Protein AF-A0A813Z6X4-F1 (afdb_monomer)

Secondary structure (DSSP, 8-state):
----HHHHHHHHHHHH-HHHHHHHHHHHHHHHHHHHHHHHHHHHHHHHHHHHHHHHHHHHS-TTTHHHHHHHHHHSSS-HHHHHHHHH--EE--TT-HHHHT-B-TTT-PBP-TT-EEEE-SSTT--EEEHHHHHHHHHH-SB-TTT--BGGGS----HHHHHHHHHHHHHTT---

Structure (mmCIF, N/CA/C/O backbone):
data_AF-A0A813Z6X4-F1
#
_entry.id   AF-A0A813Z6X4-F1
#
loop_
_atom_site.group_PDB
_atom_site.id
_atom_site.type_symbol
_atom_site.label_atom_id
_atom_site.label_alt_id
_atom_site.label_comp_id
_atom_site.label_asym_id
_atom_site.label_entity_id
_atom_site.label_seq_id
_atom_site.pdbx_PDB_ins_code
_atom_site.Cartn_x
_atom_site.Cartn_y
_atom_site.Cartn_z
_atom_site.occupancy
_atom_site.B_iso_or_equiv
_atom_site.auth_seq_id
_atom_site.auth_comp_id
_atom_site.auth_asym_id
_atom_site.auth_atom_id
_atom_site.pdbx_PDB_model_num
ATOM 1 N N . MET A 1 1 ? -37.991 -15.672 27.147 1.00 43.47 1 MET A N 1
ATOM 2 C CA . MET A 1 1 ? -38.445 -14.509 27.941 1.00 43.47 1 MET A CA 1
ATOM 3 C C . MET A 1 1 ? -37.779 -14.607 29.299 1.00 43.47 1 MET A C 1
ATOM 5 O O . MET A 1 1 ? -38.331 -15.202 30.210 1.00 43.47 1 MET A O 1
ATOM 9 N N . GLY A 1 2 ? -36.525 -14.181 29.378 1.00 55.38 2 GLY A N 1
ATOM 10 C CA . GLY A 1 2 ? -35.650 -14.477 30.510 1.00 55.38 2 GLY A CA 1
ATOM 11 C C . GLY A 1 2 ? -34.649 -13.359 30.712 1.00 55.38 2 GLY A C 1
ATOM 12 O O . GLY A 1 2 ? -33.474 -13.634 30.856 1.00 55.38 2 GLY A O 1
ATOM 13 N N . ASP A 1 3 ? -35.143 -12.126 30.689 1.00 53.50 3 ASP A N 1
ATOM 14 C CA . ASP A 1 3 ? -34.423 -10.935 31.113 1.00 53.50 3 ASP A CA 1
ATOM 15 C C . ASP A 1 3 ? -35.362 -10.165 32.048 1.00 53.50 3 ASP A C 1
ATOM 17 O O . ASP A 1 3 ? -36.539 -9.993 31.747 1.00 53.50 3 ASP A O 1
ATOM 21 N N . ASN A 1 4 ? -34.963 -9.683 33.213 1.00 66.88 4 ASN A N 1
ATOM 22 C CA . ASN A 1 4 ? -33.699 -9.825 33.909 1.00 66.88 4 ASN A CA 1
ATOM 23 C C . ASN A 1 4 ? -33.977 -9.228 35.294 1.00 66.88 4 ASN A C 1
ATOM 25 O O . ASN A 1 4 ? -33.994 -8.011 35.476 1.00 66.88 4 ASN A O 1
ATOM 29 N N . LYS A 1 5 ? -34.291 -10.075 36.281 1.00 79.50 5 LYS A N 1
ATOM 30 C CA . LYS A 1 5 ? -34.593 -9.610 37.646 1.00 79.50 5 LYS A CA 1
ATOM 31 C C . LYS A 1 5 ? -33.454 -8.740 38.201 1.00 79.50 5 LYS A C 1
ATOM 33 O O . LYS A 1 5 ? -33.722 -7.815 38.960 1.00 79.50 5 LYS A O 1
ATOM 38 N N . ALA A 1 6 ? -32.208 -9.008 37.802 1.00 79.44 6 ALA A N 1
ATOM 39 C CA . ALA A 1 6 ? -31.043 -8.238 38.224 1.00 79.44 6 ALA A CA 1
ATOM 40 C C . ALA A 1 6 ? -30.988 -6.845 37.575 1.00 79.44 6 ALA A C 1
ATOM 42 O O . ALA A 1 6 ? -30.695 -5.873 38.263 1.00 79.44 6 ALA A O 1
ATOM 43 N N . GLU A 1 7 ? -31.333 -6.715 36.296 1.00 82.69 7 GLU A N 1
ATOM 44 C CA . GLU A 1 7 ? -31.418 -5.418 35.606 1.00 82.69 7 GLU A CA 1
ATOM 45 C C . GLU A 1 7 ? -32.593 -4.577 36.105 1.00 82.69 7 GLU A C 1
ATOM 47 O O . GLU A 1 7 ? -32.434 -3.381 36.345 1.00 82.69 7 GLU A O 1
ATOM 52 N N . TRP A 1 8 ? -33.748 -5.199 36.371 1.00 83.38 8 TRP A N 1
ATOM 53 C CA . TRP A 1 8 ? -34.869 -4.510 37.015 1.00 83.38 8 TRP A CA 1
ATOM 54 C C . TRP A 1 8 ? -34.485 -3.984 38.405 1.00 83.38 8 TRP A C 1
ATOM 56 O O . TRP A 1 8 ? -34.760 -2.821 38.711 1.00 83.38 8 TRP A O 1
ATOM 66 N N . LEU A 1 9 ? -33.814 -4.814 39.219 1.00 84.31 9 LEU A N 1
ATOM 67 C CA . LEU A 1 9 ? -33.322 -4.430 40.545 1.00 84.31 9 LEU A CA 1
ATOM 68 C C . LEU A 1 9 ? -32.285 -3.308 40.456 1.00 84.31 9 LEU A C 1
ATOM 70 O O . LEU A 1 9 ? -32.405 -2.337 41.192 1.00 84.31 9 LEU A O 1
ATOM 74 N N . HIS A 1 10 ? -31.315 -3.396 39.544 1.00 85.62 10 HIS A N 1
ATOM 75 C CA . HIS A 1 10 ? -30.324 -2.344 39.319 1.00 85.62 10 HIS A CA 1
ATOM 76 C C . HIS A 1 10 ? -30.999 -1.015 38.958 1.00 85.62 10 HIS A C 1
ATOM 78 O O . HIS A 1 10 ? -30.779 -0.013 39.635 1.00 85.62 10 HIS A O 1
ATOM 84 N N . ASN A 1 11 ? -31.890 -1.021 37.962 1.00 85.88 11 ASN A N 1
ATOM 85 C CA . ASN A 1 11 ? -32.592 0.176 37.501 1.00 85.88 11 ASN A CA 1
ATOM 86 C C . ASN A 1 11 ? -33.461 0.797 38.604 1.00 85.88 11 ASN A C 1
ATOM 88 O O . ASN A 1 11 ? -33.455 2.014 38.775 1.00 85.88 11 ASN A O 1
ATOM 92 N N . HIS A 1 12 ? -34.163 -0.017 39.399 1.00 88.44 12 HIS A N 1
ATOM 93 C CA . HIS A 1 12 ? -34.942 0.494 40.530 1.00 88.44 12 HIS A CA 1
ATOM 94 C C . HIS A 1 12 ? -34.046 1.021 41.652 1.00 88.44 12 HIS A C 1
ATOM 96 O O . HIS A 1 12 ? -34.290 2.116 42.155 1.00 88.44 12 HIS A O 1
ATOM 102 N N . MET A 1 13 ? -32.983 0.300 42.020 1.00 89.25 13 MET A N 1
ATOM 103 C CA . MET A 1 13 ? -32.037 0.738 43.051 1.00 89.25 13 MET A CA 1
ATOM 104 C C . MET A 1 13 ? -31.330 2.046 42.675 1.00 89.25 13 MET A C 1
ATOM 106 O O . MET A 1 13 ? -31.119 2.880 43.553 1.00 89.25 13 MET A O 1
ATOM 110 N N . MET A 1 14 ? -31.036 2.267 41.389 1.00 86.56 14 MET A N 1
ATOM 111 C CA . MET A 1 14 ? -30.482 3.527 40.875 1.00 86.56 14 MET A CA 1
ATOM 112 C C . MET A 1 14 ? -31.414 4.729 41.084 1.00 86.56 14 MET A C 1
ATOM 114 O O . MET A 1 14 ? -30.928 5.849 41.220 1.00 86.56 14 MET A O 1
ATOM 118 N N . LEU A 1 15 ? -32.735 4.511 41.110 1.00 86.81 15 LEU A N 1
ATOM 119 C CA . LEU A 1 15 ? -33.737 5.570 41.272 1.00 86.81 15 LEU A CA 1
ATOM 120 C C . LEU A 1 15 ? -34.094 5.838 42.738 1.00 86.81 15 LEU A C 1
ATOM 122 O O . LEU A 1 15 ? -34.384 6.977 43.096 1.00 86.81 15 LEU A O 1
ATOM 126 N N . ILE A 1 16 ? -34.090 4.804 43.584 1.00 87.50 16 ILE A N 1
ATOM 127 C CA . ILE A 1 16 ? -34.623 4.895 44.955 1.00 87.50 16 ILE A CA 1
ATOM 128 C C . ILE A 1 16 ? -33.543 4.941 46.043 1.00 87.50 16 ILE A C 1
ATOM 130 O O . ILE A 1 16 ? -33.851 5.294 47.180 1.00 87.50 16 ILE A O 1
ATOM 134 N N . ASN A 1 17 ? -32.286 4.602 45.729 1.00 92.75 17 ASN A N 1
ATOM 135 C CA . ASN A 1 17 ? -31.189 4.577 46.697 1.00 92.75 17 ASN A CA 1
ATOM 136 C C . ASN A 1 17 ? -29.980 5.394 46.203 1.00 92.75 17 ASN A C 1
ATOM 138 O O . ASN A 1 17 ? -29.168 4.932 45.401 1.00 92.75 17 ASN A O 1
ATOM 142 N N . LYS A 1 18 ? -29.829 6.609 46.748 1.00 91.31 18 LYS A N 1
ATOM 143 C CA . LYS A 1 18 ? -28.744 7.540 46.392 1.00 91.31 18 LYS A CA 1
ATOM 144 C C . LYS A 1 18 ? -27.345 7.002 46.714 1.00 91.31 18 LYS A C 1
ATOM 146 O O . LYS A 1 18 ? -26.411 7.269 45.967 1.00 91.31 18 LYS A O 1
ATOM 151 N N . GLU A 1 19 ? -27.184 6.226 47.787 1.00 91.75 19 GLU A N 1
ATOM 152 C CA . GLU A 1 19 ? -25.890 5.622 48.141 1.00 91.75 19 GLU A CA 1
ATOM 153 C C . GLU A 1 19 ? -25.502 4.499 47.175 1.00 91.75 19 GLU A C 1
ATOM 155 O O . GLU A 1 19 ? -24.328 4.322 46.852 1.00 91.75 19 GLU A O 1
ATOM 160 N N . TYR A 1 20 ? -26.481 3.723 46.706 1.00 90.75 20 TYR A N 1
ATOM 161 C CA . TYR A 1 20 ? -26.262 2.733 45.653 1.00 90.75 20 TYR A CA 1
ATOM 162 C C . TYR A 1 20 ? -25.870 3.413 44.340 1.00 90.75 20 TYR A C 1
ATOM 164 O O . TYR A 1 20 ? -24.875 3.035 43.725 1.00 90.75 20 TYR A O 1
ATOM 172 N N . GLN A 1 21 ? -26.608 4.456 43.959 1.00 91.25 21 GLN A N 1
ATOM 173 C CA . GLN A 1 21 ? -26.337 5.250 42.767 1.00 91.25 21 GLN A CA 1
ATOM 174 C C . GLN A 1 21 ? -24.919 5.844 42.789 1.00 91.25 21 GLN A C 1
ATOM 176 O O . GLN A 1 21 ? -24.182 5.713 41.812 1.00 91.25 21 GLN A O 1
ATOM 181 N N . GLN A 1 22 ? -24.512 6.443 43.912 1.00 92.50 22 GLN A N 1
ATOM 182 C CA . GLN A 1 22 ? -23.184 7.034 44.074 1.00 92.50 22 GLN A CA 1
ATOM 183 C C . GLN A 1 22 ? -22.073 5.982 43.974 1.00 92.50 22 GLN A C 1
ATOM 185 O O . GLN A 1 22 ? -21.153 6.148 43.175 1.00 92.50 22 GLN A O 1
ATOM 190 N N . ARG A 1 23 ? -22.189 4.868 44.714 1.00 92.44 23 ARG A N 1
ATOM 191 C CA . ARG A 1 23 ? -21.216 3.764 44.646 1.00 92.44 23 ARG A CA 1
ATOM 192 C C . ARG A 1 23 ? -21.069 3.218 43.232 1.00 92.44 23 ARG A C 1
ATOM 194 O O . ARG A 1 23 ? -19.950 3.023 42.773 1.00 92.44 23 ARG A O 1
ATOM 201 N N . TRP A 1 24 ? -22.178 3.039 42.519 1.00 90.12 24 TRP A N 1
ATOM 202 C CA . TRP A 1 24 ? -22.149 2.560 41.142 1.00 90.12 24 TRP A CA 1
ATOM 203 C C . TRP A 1 24 ? -21.407 3.523 40.204 1.00 90.12 24 TRP A C 1
ATOM 205 O O . TRP A 1 24 ? -20.582 3.091 39.396 1.00 90.12 24 TRP A O 1
ATOM 215 N N . TYR A 1 25 ? -21.645 4.834 40.320 1.00 91.44 25 TYR A N 1
ATOM 216 C CA . TYR A 1 25 ? -20.908 5.826 39.534 1.00 91.44 25 TYR A CA 1
ATOM 217 C C . TYR A 1 25 ? -19.415 5.857 39.885 1.00 91.44 25 TYR A C 1
ATOM 219 O O . TYR A 1 25 ? -18.585 5.932 38.975 1.00 91.44 25 TYR A O 1
ATOM 227 N N . ASP A 1 26 ? -19.066 5.760 41.169 1.00 94.75 26 ASP A N 1
ATOM 228 C CA . ASP A 1 26 ? -17.675 5.732 41.629 1.00 94.75 26 ASP A CA 1
ATOM 229 C C . ASP A 1 26 ? -16.936 4.477 41.139 1.00 94.75 26 ASP A C 1
ATOM 231 O O . ASP A 1 26 ? -15.816 4.586 40.633 1.00 94.75 26 ASP A O 1
ATOM 235 N N . GLU A 1 27 ? -17.579 3.307 41.172 1.00 94.44 27 GLU A N 1
ATOM 236 C CA . GLU A 1 27 ? -17.060 2.061 40.595 1.00 94.44 27 GLU A CA 1
ATOM 237 C C . GLU A 1 27 ? -16.836 2.185 39.084 1.00 94.44 27 GLU A C 1
ATOM 239 O O . GLU A 1 27 ? -15.773 1.825 38.576 1.00 94.44 27 GLU A O 1
ATOM 244 N N . LYS A 1 28 ? -17.802 2.744 38.341 1.00 94.44 28 LYS A N 1
ATOM 245 C CA . LYS A 1 28 ? -17.654 2.963 36.892 1.00 94.44 28 LYS A CA 1
ATOM 246 C C . LYS A 1 28 ? -16.542 3.957 36.573 1.00 94.44 28 LYS A C 1
ATOM 248 O O . LYS A 1 28 ? -15.829 3.767 35.586 1.00 94.44 28 LYS A O 1
ATOM 253 N N . ARG A 1 29 ? -16.375 5.001 37.387 1.00 94.19 29 ARG A N 1
ATOM 254 C CA . ARG A 1 29 ? -15.279 5.968 37.248 1.00 94.19 29 ARG A CA 1
ATOM 255 C C . ARG A 1 29 ? -13.929 5.300 37.496 1.00 94.19 29 ARG A C 1
ATOM 257 O O . ARG A 1 29 ? -13.026 5.466 36.682 1.00 94.19 29 ARG A O 1
ATOM 264 N N . LEU A 1 30 ? -13.814 4.517 38.569 1.00 95.94 30 LEU A N 1
ATOM 265 C CA . LEU A 1 30 ? -12.597 3.778 38.900 1.00 95.94 30 LEU A CA 1
ATOM 266 C C . LEU A 1 30 ? -12.242 2.765 37.805 1.00 95.94 30 LEU A C 1
ATOM 268 O O . LEU A 1 30 ? -11.092 2.719 37.381 1.00 95.94 30 LEU A O 1
ATOM 272 N N . ALA A 1 31 ? -13.224 2.025 37.287 1.00 93.25 31 ALA A N 1
ATOM 273 C CA . ALA A 1 31 ? -13.015 1.062 36.208 1.00 93.25 31 ALA A CA 1
ATOM 274 C C . ALA A 1 31 ? -12.492 1.727 34.923 1.00 93.25 31 ALA A C 1
ATOM 276 O O . ALA A 1 31 ? -11.579 1.211 34.282 1.00 93.25 31 ALA A O 1
ATOM 277 N N . ARG A 1 32 ? -13.029 2.901 34.557 1.00 93.88 32 ARG A N 1
ATOM 278 C CA . ARG A 1 32 ? -12.536 3.681 33.406 1.00 93.88 32 ARG A CA 1
ATOM 279 C C . ARG A 1 32 ? -11.098 4.153 33.611 1.00 93.88 32 ARG A C 1
ATOM 281 O O . ARG A 1 32 ? -10.294 4.068 32.688 1.00 93.88 32 ARG A O 1
ATOM 288 N N . GLU A 1 33 ? -10.774 4.626 34.810 1.00 96.00 33 GLU A N 1
ATOM 289 C CA . GLU A 1 33 ? -9.425 5.091 35.133 1.00 96.00 33 GLU A CA 1
ATOM 290 C C . GLU A 1 33 ? -8.409 3.940 35.155 1.00 96.00 33 GLU A C 1
ATOM 292 O O . GLU A 1 33 ? -7.323 4.057 34.591 1.00 96.00 33 GLU A O 1
ATOM 297 N N . GLN A 1 34 ? -8.782 2.788 35.714 1.00 95.69 34 GLN A N 1
ATOM 298 C CA . GLN A 1 34 ? -7.961 1.577 35.677 1.00 95.69 34 GLN A CA 1
ATOM 299 C C . GLN A 1 34 ? -7.717 1.098 34.243 1.00 95.69 34 GLN A C 1
ATOM 301 O O . GLN A 1 34 ? -6.583 0.770 33.904 1.00 95.69 34 GLN A O 1
ATOM 306 N N . ALA A 1 35 ? -8.740 1.122 33.382 1.00 92.69 35 ALA A N 1
ATOM 307 C CA . ALA A 1 35 ? -8.586 0.788 31.968 1.00 92.69 35 ALA A CA 1
ATOM 308 C C . ALA A 1 35 ? -7.624 1.749 31.246 1.00 92.69 35 ALA A C 1
ATOM 310 O O . ALA A 1 35 ? -6.797 1.307 30.453 1.00 92.69 35 ALA A O 1
ATOM 311 N N . ARG A 1 36 ? -7.674 3.053 31.557 1.00 95.56 36 ARG A N 1
ATOM 312 C CA . ARG A 1 36 ? -6.750 4.059 31.007 1.00 95.56 36 ARG A CA 1
ATOM 313 C C . ARG A 1 36 ? -5.301 3.789 31.414 1.00 95.56 36 ARG A C 1
ATOM 315 O O . ARG A 1 36 ? -4.415 3.806 30.563 1.00 95.56 36 ARG A O 1
ATOM 322 N N . ILE A 1 37 ? -5.068 3.512 32.697 1.00 95.25 37 ILE A N 1
ATOM 323 C CA . ILE A 1 37 ? -3.739 3.172 33.229 1.00 95.25 37 ILE A CA 1
ATOM 324 C C . ILE A 1 37 ? -3.219 1.880 32.593 1.00 95.25 37 ILE A C 1
ATOM 326 O O . ILE A 1 37 ? -2.047 1.802 32.233 1.00 95.25 37 ILE A O 1
ATOM 330 N N . GLN A 1 38 ? -4.081 0.875 32.439 1.00 92.88 38 GLN A N 1
ATOM 331 C CA . GLN A 1 38 ? -3.718 -0.396 31.820 1.00 92.88 38 GLN A CA 1
ATOM 332 C C . GLN A 1 38 ? -3.318 -0.214 30.350 1.00 92.88 38 GLN A C 1
ATOM 334 O O . GLN A 1 38 ? -2.246 -0.664 29.957 1.00 92.88 38 GLN A O 1
ATOM 339 N N . ALA A 1 39 ? -4.107 0.532 29.573 1.00 89.19 39 ALA A N 1
ATOM 340 C CA . ALA A 1 39 ? -3.783 0.844 28.183 1.00 89.19 39 ALA A CA 1
ATOM 341 C C . ALA A 1 39 ? -2.461 1.623 28.052 1.00 89.19 39 ALA A C 1
ATOM 343 O O . ALA A 1 39 ? -1.677 1.378 27.138 1.00 89.19 39 ALA A O 1
ATOM 344 N N . GLN A 1 40 ? -2.178 2.543 28.982 1.00 92.38 40 GLN A N 1
ATOM 345 C CA . GLN A 1 40 ? -0.900 3.255 29.004 1.00 92.38 40 GLN A CA 1
ATOM 346 C C . GLN A 1 40 ? 0.274 2.304 29.271 1.00 92.38 40 GLN A C 1
ATOM 348 O O . GLN A 1 40 ? 1.280 2.377 28.569 1.00 92.38 40 GLN A O 1
ATOM 353 N N . LYS A 1 41 ? 0.141 1.389 30.238 1.00 93.00 41 LYS A N 1
ATOM 354 C CA . LYS A 1 41 ? 1.168 0.375 30.523 1.00 93.00 41 LYS A CA 1
ATOM 355 C C . LYS A 1 41 ? 1.415 -0.544 29.330 1.00 93.00 41 LYS A C 1
ATOM 357 O O . LYS A 1 41 ? 2.562 -0.868 29.048 1.00 93.00 41 LYS A O 1
ATOM 362 N N . GLU A 1 42 ? 0.363 -0.939 28.618 1.00 90.56 42 GLU A N 1
ATOM 363 C CA . GLU A 1 42 ? 0.472 -1.747 27.397 1.00 90.56 42 GLU A CA 1
ATOM 364 C C . GLU A 1 42 ? 1.217 -0.992 26.291 1.00 90.56 42 GLU A C 1
ATOM 366 O O . GLU A 1 42 ? 2.122 -1.543 25.668 1.00 90.56 42 GLU A O 1
ATOM 371 N N . LEU A 1 43 ? 0.914 0.294 26.092 1.00 83.62 43 LEU A N 1
ATOM 372 C CA . LEU A 1 43 ? 1.630 1.133 25.130 1.00 83.62 43 LEU A CA 1
ATOM 373 C C . LEU A 1 43 ? 3.110 1.310 25.508 1.00 83.62 43 LEU A C 1
ATOM 375 O O . LEU A 1 43 ? 3.983 1.261 24.640 1.00 83.62 43 LEU A O 1
ATOM 379 N N . GLU A 1 44 ? 3.401 1.511 26.794 1.00 88.50 44 GLU A N 1
ATOM 380 C CA . GLU A 1 44 ? 4.768 1.613 27.313 1.00 88.50 44 GLU A CA 1
ATOM 381 C C . GLU A 1 44 ? 5.537 0.296 27.146 1.00 88.50 44 GLU A C 1
ATOM 383 O O . GLU A 1 44 ? 6.701 0.333 26.745 1.00 88.50 44 GLU A O 1
ATOM 388 N N . ALA A 1 45 ? 4.888 -0.853 27.360 1.00 79.94 45 ALA A N 1
ATOM 389 C CA . ALA A 1 45 ? 5.465 -2.172 27.115 1.00 79.94 45 ALA A CA 1
ATOM 390 C C . ALA A 1 45 ? 5.783 -2.384 25.626 1.00 79.94 45 ALA A C 1
ATOM 392 O O . ALA A 1 45 ? 6.917 -2.718 25.294 1.00 79.94 45 ALA A O 1
ATOM 393 N N . ILE A 1 46 ? 4.842 -2.080 24.721 1.00 70.75 46 ILE A N 1
ATOM 394 C CA . ILE A 1 46 ? 5.062 -2.153 23.265 1.00 70.75 46 ILE A CA 1
ATOM 395 C C . ILE A 1 46 ? 6.224 -1.245 22.843 1.00 70.75 46 ILE A C 1
ATOM 397 O O . ILE A 1 46 ? 7.080 -1.639 22.050 1.00 70.75 46 ILE A O 1
ATOM 401 N N . ARG A 1 47 ? 6.279 -0.018 23.374 1.00 76.81 47 ARG A N 1
ATOM 402 C CA . ARG A 1 47 ? 7.369 0.925 23.093 1.00 76.81 47 ARG A CA 1
ATOM 403 C C . ARG A 1 47 ? 8.710 0.393 23.595 1.00 76.81 47 ARG A C 1
ATOM 405 O O . ARG A 1 47 ? 9.708 0.537 22.895 1.00 76.81 47 ARG A O 1
ATOM 412 N N . PHE A 1 48 ? 8.744 -0.196 24.787 1.00 67.88 48 PHE A N 1
ATOM 413 C CA . PHE A 1 48 ? 9.950 -0.788 25.354 1.00 67.88 48 PHE A CA 1
ATOM 414 C C . PHE A 1 48 ? 10.429 -1.991 24.533 1.00 67.88 48 PHE A C 1
ATOM 416 O O . PH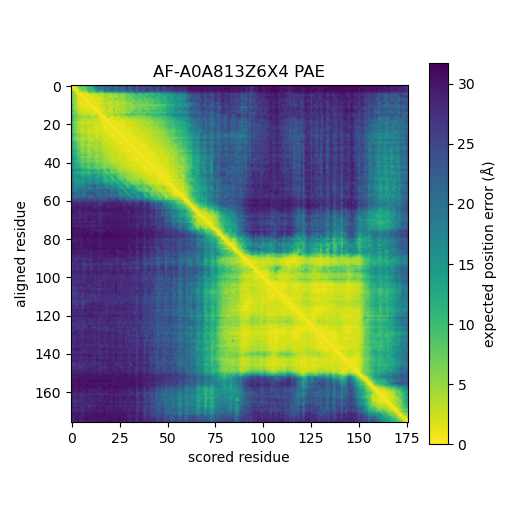E A 1 48 ? 11.595 -2.030 24.154 1.00 67.88 48 PHE A O 1
ATOM 423 N N . GLU A 1 49 ? 9.536 -2.911 24.168 1.00 65.12 49 GLU A N 1
ATOM 424 C CA . GLU A 1 49 ? 9.852 -4.046 23.292 1.00 65.12 49 GLU A CA 1
ATOM 425 C C . GLU A 1 49 ? 10.365 -3.587 21.921 1.00 65.12 49 GLU A C 1
ATOM 427 O O . GLU A 1 49 ? 11.335 -4.141 21.408 1.00 65.12 49 GLU A O 1
ATOM 432 N N . ALA A 1 50 ? 9.778 -2.534 21.343 1.00 58.97 50 ALA A N 1
ATOM 433 C CA . ALA A 1 50 ? 10.254 -1.951 20.091 1.00 58.97 50 ALA A CA 1
ATOM 434 C C . ALA A 1 50 ? 11.680 -1.381 20.211 1.00 58.97 50 ALA A C 1
ATOM 436 O O . ALA A 1 50 ? 12.486 -1.581 19.304 1.00 58.97 50 ALA A O 1
ATOM 437 N N . LEU A 1 51 ? 12.002 -0.717 21.328 1.00 64.44 51 LEU A N 1
ATOM 438 C CA . LEU A 1 51 ? 13.341 -0.181 21.603 1.00 64.44 51 LEU A CA 1
ATOM 439 C C . LEU A 1 51 ? 14.371 -1.291 21.839 1.00 64.44 51 LEU A C 1
ATOM 441 O O . LEU A 1 51 ? 15.475 -1.219 21.307 1.00 64.44 51 LEU A O 1
ATOM 445 N N . VAL A 1 52 ? 14.014 -2.332 22.596 1.00 61.12 52 VAL A N 1
ATOM 446 C CA . VAL A 1 52 ? 14.882 -3.501 22.815 1.00 61.12 52 VAL A CA 1
ATOM 447 C C . VAL A 1 52 ? 15.166 -4.198 21.489 1.00 61.12 52 VAL A C 1
ATOM 449 O O . VAL A 1 52 ? 16.319 -4.467 21.174 1.00 61.12 52 VAL A O 1
ATOM 452 N N . ARG A 1 53 ? 14.141 -4.394 20.656 1.00 54.81 53 ARG A N 1
ATOM 453 C CA . ARG A 1 53 ? 14.293 -4.988 19.325 1.00 54.81 53 ARG A CA 1
ATOM 454 C C . ARG A 1 53 ? 15.156 -4.132 18.396 1.00 54.81 53 ARG A C 1
ATOM 456 O O . ARG A 1 53 ? 15.881 -4.678 17.569 1.00 54.81 53 ARG A O 1
ATOM 463 N N . GLU A 1 54 ? 15.083 -2.806 18.516 1.00 49.09 54 GLU A N 1
ATOM 464 C CA . GLU A 1 54 ? 15.963 -1.883 17.794 1.00 49.09 54 GLU A CA 1
ATOM 465 C C . GLU A 1 54 ? 17.426 -2.032 18.247 1.00 49.09 54 GLU A C 1
ATOM 467 O O . GLU A 1 54 ? 18.318 -2.105 17.404 1.00 49.09 54 GLU A O 1
ATOM 472 N N . GLU A 1 55 ? 17.679 -2.126 19.553 1.00 53.34 55 GLU A N 1
ATOM 473 C CA . GLU A 1 55 ? 19.023 -2.279 20.123 1.00 53.34 55 GLU A CA 1
ATOM 474 C C . GLU A 1 55 ? 19.633 -3.665 19.843 1.00 53.34 55 GLU A C 1
ATOM 476 O O . GLU A 1 55 ? 20.782 -3.771 19.420 1.00 53.34 55 GLU A O 1
ATOM 481 N N . GLU A 1 56 ? 18.854 -4.740 19.962 1.00 54.19 56 GLU A N 1
ATOM 482 C CA . GLU A 1 56 ? 19.269 -6.093 19.570 1.00 54.19 56 GLU A CA 1
ATOM 483 C C . GLU A 1 56 ? 19.575 -6.180 18.067 1.00 54.19 56 GLU A C 1
ATOM 485 O O . GLU A 1 56 ? 20.544 -6.819 17.647 1.00 54.19 56 GLU A O 1
ATOM 490 N N . TRP A 1 57 ? 18.790 -5.495 17.230 1.00 42.25 57 TRP A N 1
ATOM 491 C CA . TRP A 1 57 ? 19.072 -5.382 15.800 1.00 42.25 57 TRP A CA 1
ATOM 492 C C . TRP A 1 57 ? 20.377 -4.617 15.539 1.00 42.25 57 TRP A C 1
ATOM 494 O O . TRP A 1 57 ? 21.191 -5.047 14.723 1.00 42.25 57 TRP A O 1
ATOM 504 N N . ARG A 1 58 ? 20.639 -3.531 16.280 1.00 45.09 58 ARG A N 1
ATOM 505 C CA . ARG A 1 58 ? 21.914 -2.793 16.205 1.00 45.09 58 ARG A CA 1
ATOM 506 C C . ARG A 1 58 ? 23.116 -3.669 16.562 1.00 45.09 58 ARG A C 1
ATOM 508 O O . ARG A 1 58 ? 24.171 -3.501 15.959 1.00 45.09 58 ARG A O 1
ATOM 515 N N . GLN A 1 59 ? 22.958 -4.603 17.498 1.00 51.84 59 GLN A N 1
ATOM 516 C CA . GLN A 1 59 ? 24.033 -5.501 17.937 1.00 51.84 59 GLN A CA 1
ATOM 517 C C . GLN A 1 59 ? 24.215 -6.731 17.031 1.00 51.84 59 GLN A C 1
ATOM 519 O O . GLN A 1 59 ? 25.331 -7.226 16.892 1.00 51.84 59 GLN A O 1
ATOM 524 N N . THR A 1 60 ? 23.151 -7.213 16.380 1.00 46.69 60 THR A N 1
ATOM 525 C CA . THR A 1 60 ? 23.201 -8.370 15.461 1.00 46.69 60 THR A CA 1
ATOM 526 C C . THR A 1 60 ? 23.619 -8.006 14.032 1.00 46.69 60 THR A C 1
ATOM 528 O O . THR A 1 60 ? 24.092 -8.869 13.290 1.00 46.69 60 THR A O 1
ATOM 531 N N . VAL A 1 61 ? 23.503 -6.736 13.630 1.00 43.47 61 VAL A N 1
ATOM 532 C CA . VAL A 1 61 ? 23.985 -6.248 12.331 1.00 43.47 61 VAL A CA 1
ATOM 533 C C . VAL A 1 61 ? 25.439 -5.773 12.453 1.00 43.47 61 VAL A C 1
ATOM 535 O O . VAL A 1 61 ? 25.713 -4.635 12.828 1.00 43.47 61 VAL A O 1
ATOM 538 N N . HIS A 1 62 ? 26.400 -6.620 12.069 1.00 47.72 62 HIS A N 1
ATOM 539 C CA . HIS A 1 62 ? 27.801 -6.217 11.879 1.00 47.72 62 HIS A CA 1
ATOM 540 C C . HIS A 1 62 ? 27.930 -5.253 10.677 1.00 47.72 62 HIS A C 1
ATOM 542 O O . HIS A 1 62 ? 28.126 -5.650 9.530 1.00 47.72 62 HIS A O 1
ATOM 548 N N . TYR A 1 63 ? 27.809 -3.954 10.952 1.00 49.03 63 TYR A N 1
ATOM 549 C CA . TYR A 1 63 ? 27.565 -2.865 9.993 1.00 49.03 63 TYR A CA 1
ATOM 550 C C . TYR A 1 63 ? 28.74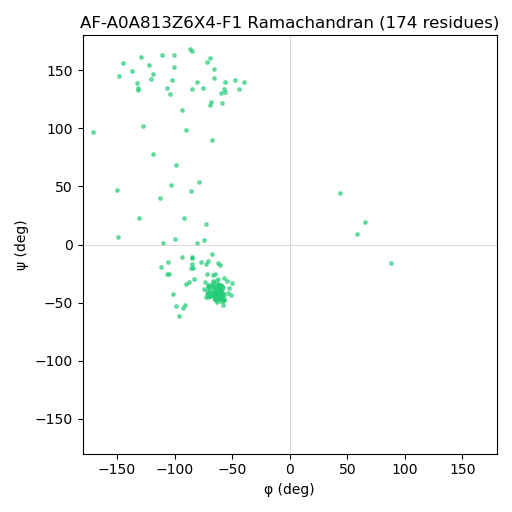8 -2.456 9.079 1.00 49.03 63 TYR A C 1
ATOM 552 O O . TYR A 1 63 ? 28.737 -1.372 8.505 1.00 49.03 63 TYR A O 1
ATOM 560 N N . GLY A 1 64 ? 29.788 -3.276 8.927 1.00 43.28 64 GLY A N 1
ATOM 561 C CA . GLY A 1 64 ? 31.005 -2.871 8.204 1.00 43.28 64 GLY A CA 1
ATOM 562 C C . GLY A 1 64 ? 31.049 -3.299 6.739 1.00 43.28 64 GLY A C 1
ATOM 563 O O . GLY A 1 64 ? 31.099 -2.469 5.843 1.00 43.28 64 GLY A O 1
ATOM 564 N N . ASN A 1 65 ? 31.017 -4.608 6.486 1.00 48.34 65 ASN A N 1
ATOM 565 C CA . ASN A 1 65 ? 31.468 -5.161 5.200 1.00 48.34 65 ASN A CA 1
ATOM 566 C C . ASN A 1 65 ? 30.337 -5.759 4.343 1.00 48.34 65 ASN A C 1
ATOM 568 O O . ASN A 1 65 ? 30.486 -5.901 3.128 1.00 48.34 65 ASN A O 1
ATOM 572 N N . ASP A 1 66 ? 29.196 -6.093 4.952 1.00 47.25 66 ASP A N 1
ATOM 573 C CA . ASP A 1 66 ? 28.097 -6.771 4.257 1.00 47.25 66 ASP A CA 1
ATOM 574 C C . ASP A 1 66 ? 27.131 -5.802 3.586 1.00 47.25 66 ASP A C 1
ATOM 576 O O . ASP A 1 66 ? 26.614 -6.113 2.518 1.00 47.25 66 ASP A O 1
ATOM 580 N N . LEU A 1 67 ? 26.917 -4.605 4.140 1.00 47.41 67 LEU A N 1
ATOM 581 C CA . LEU A 1 67 ? 26.075 -3.597 3.492 1.00 47.41 67 LEU A CA 1
ATOM 582 C C . LEU A 1 67 ? 26.706 -3.073 2.206 1.00 47.41 67 LEU A C 1
ATOM 584 O O . LEU A 1 67 ? 25.978 -2.855 1.248 1.00 47.41 67 LEU A O 1
ATOM 588 N N . GLU A 1 68 ? 28.026 -2.919 2.158 1.00 46.38 68 GLU A N 1
ATOM 589 C CA . GLU A 1 68 ? 28.730 -2.430 0.971 1.00 46.38 68 GLU A CA 1
ATOM 590 C C . GLU A 1 68 ? 28.755 -3.495 -0.136 1.00 46.38 68 GLU A C 1
ATOM 592 O O . GLU A 1 68 ? 28.335 -3.223 -1.258 1.00 46.38 68 GLU A O 1
ATOM 597 N N . ARG A 1 69 ? 29.058 -4.757 0.206 1.00 49.81 69 ARG A N 1
ATOM 598 C CA . ARG A 1 69 ? 28.958 -5.899 -0.725 1.00 49.81 69 ARG A CA 1
ATOM 599 C C . ARG A 1 69 ? 27.523 -6.209 -1.160 1.00 49.81 69 ARG A C 1
ATOM 601 O O . ARG A 1 69 ? 27.277 -6.610 -2.297 1.00 49.81 69 ARG A O 1
ATOM 608 N N . MET A 1 70 ? 26.545 -6.063 -0.270 1.00 46.03 70 MET A N 1
ATOM 609 C CA . MET A 1 70 ? 25.132 -6.282 -0.587 1.00 46.03 70 MET A CA 1
ATOM 610 C C . MET A 1 70 ? 24.573 -5.128 -1.416 1.00 46.03 70 MET A C 1
ATOM 612 O O . MET A 1 70 ? 23.830 -5.372 -2.366 1.00 46.03 70 MET A O 1
ATOM 616 N N . TRP A 1 71 ? 24.982 -3.892 -1.123 1.00 44.72 71 TRP A N 1
ATOM 617 C CA . TRP A 1 71 ? 24.732 -2.732 -1.966 1.00 44.72 71 TRP A CA 1
ATOM 618 C C . TRP A 1 71 ? 25.323 -2.961 -3.351 1.00 44.72 71 TRP A C 1
ATOM 620 O O . TRP A 1 71 ? 24.578 -2.870 -4.320 1.00 44.72 71 TRP A O 1
ATOM 630 N N . GLU A 1 72 ? 26.580 -3.392 -3.477 1.00 45.59 72 GLU A N 1
ATOM 631 C CA . GLU A 1 72 ? 27.196 -3.791 -4.750 1.00 45.59 72 GLU A CA 1
ATOM 632 C C . GLU A 1 72 ? 26.374 -4.851 -5.492 1.00 45.59 72 GLU A C 1
ATOM 634 O O . GLU A 1 72 ? 26.146 -4.713 -6.687 1.00 45.59 72 GLU A O 1
ATOM 639 N N . ARG A 1 73 ? 25.813 -5.864 -4.823 1.00 45.81 73 ARG A N 1
ATOM 640 C CA . ARG A 1 73 ? 24.940 -6.872 -5.470 1.00 45.81 73 ARG A CA 1
ATOM 641 C C . ARG A 1 73 ? 23.575 -6.326 -5.904 1.00 45.81 73 ARG A C 1
ATOM 643 O O . ARG A 1 73 ? 23.054 -6.737 -6.938 1.00 45.81 73 ARG A O 1
ATOM 650 N N . VAL A 1 74 ? 22.999 -5.395 -5.144 1.00 43.88 74 VAL A N 1
ATOM 651 C CA . VAL A 1 74 ? 21.754 -4.681 -5.494 1.00 43.88 74 VAL A CA 1
ATOM 652 C C . VAL A 1 74 ? 21.989 -3.686 -6.639 1.00 43.88 74 VAL A C 1
ATOM 654 O O . VAL A 1 74 ? 21.066 -3.360 -7.387 1.00 43.88 74 VAL A O 1
ATOM 657 N N . THR A 1 75 ? 23.225 -3.215 -6.798 1.00 41.53 75 THR A N 1
ATOM 658 C CA . THR A 1 75 ? 23.582 -2.110 -7.687 1.00 41.53 75 THR A CA 1
ATOM 659 C C . THR A 1 75 ? 24.325 -2.500 -8.967 1.00 41.53 75 THR A C 1
ATOM 661 O O . THR A 1 75 ? 24.229 -1.762 -9.946 1.00 41.53 75 THR A O 1
ATOM 664 N N . SER A 1 76 ? 25.042 -3.625 -8.984 1.00 41.75 76 SER A N 1
ATOM 665 C CA . SER A 1 76 ? 25.893 -4.071 -10.105 1.00 41.75 76 SER A CA 1
ATOM 666 C C . SER A 1 76 ? 25.155 -4.846 -11.192 1.00 41.75 76 SER A C 1
ATOM 668 O O . SER A 1 76 ? 25.650 -4.966 -12.309 1.00 41.75 76 SER A O 1
ATOM 670 N N . ALA A 1 77 ? 23.954 -5.339 -10.910 1.00 39.19 77 ALA A N 1
ATOM 671 C CA . ALA A 1 77 ? 23.064 -5.792 -11.962 1.00 39.19 77 ALA A CA 1
ATOM 672 C C . ALA A 1 77 ? 22.270 -4.583 -12.509 1.00 39.19 77 ALA A C 1
ATOM 674 O O . ALA A 1 77 ? 22.134 -3.543 -11.867 1.00 39.19 77 ALA A O 1
ATOM 675 N N . SER A 1 78 ? 21.622 -4.755 -13.654 1.00 48.12 78 SER A N 1
ATOM 676 C CA . SER A 1 78 ? 20.575 -3.864 -14.177 1.00 48.12 78 SER A CA 1
ATOM 677 C C . SER A 1 78 ? 19.155 -4.038 -13.531 1.00 48.12 78 SER A C 1
ATOM 679 O O . SER A 1 78 ? 18.199 -4.300 -14.257 1.00 48.12 78 SER A O 1
ATOM 681 N N . PRO A 1 79 ? 18.933 -3.986 -12.184 1.00 46.97 79 PRO A N 1
ATOM 682 C CA . PRO A 1 79 ? 17.582 -3.985 -11.600 1.00 46.97 79 PRO A CA 1
ATOM 683 C C . PRO A 1 79 ? 17.327 -2.892 -10.541 1.00 46.97 79 PRO A C 1
ATOM 685 O O . PRO A 1 79 ? 16.411 -3.024 -9.724 1.00 46.97 79 PRO A O 1
ATOM 688 N N . ARG A 1 80 ? 18.090 -1.793 -10.549 1.00 47.62 80 ARG A N 1
ATOM 689 C CA . ARG A 1 80 ? 18.033 -0.749 -9.503 1.00 47.62 80 ARG A CA 1
ATOM 690 C C . ARG A 1 80 ? 16.662 -0.086 -9.323 1.00 47.62 80 ARG A C 1
ATOM 692 O O . ARG A 1 80 ? 16.276 0.189 -8.191 1.00 47.62 80 ARG A O 1
ATOM 699 N N . TYR A 1 81 ? 15.889 0.118 -10.391 1.00 51.09 81 TYR A N 1
ATOM 700 C CA . TYR A 1 81 ? 14.559 0.734 -10.273 1.00 51.09 81 TYR A CA 1
ATOM 701 C C . TYR A 1 81 ? 13.405 -0.256 -10.414 1.00 51.09 81 TYR A C 1
ATOM 703 O O . TYR A 1 81 ? 12.361 -0.071 -9.790 1.00 51.09 81 TYR A O 1
ATOM 711 N N . ILE A 1 82 ? 13.622 -1.374 -11.114 1.00 47.56 82 ILE A N 1
ATOM 712 C CA . ILE A 1 82 ? 12.705 -2.517 -11.090 1.00 47.56 82 ILE A CA 1
ATOM 713 C C . ILE A 1 82 ? 12.405 -2.907 -9.639 1.00 47.56 82 ILE A C 1
ATOM 715 O O . ILE A 1 82 ? 11.248 -3.116 -9.296 1.00 47.56 82 ILE A O 1
ATOM 719 N N . ALA A 1 83 ? 13.421 -2.946 -8.770 1.00 46.09 83 ALA A N 1
ATOM 720 C CA . ALA A 1 83 ? 13.240 -3.231 -7.350 1.00 46.09 83 ALA A CA 1
ATOM 721 C C . ALA A 1 83 ? 12.329 -2.205 -6.645 1.00 46.09 83 ALA A C 1
ATOM 723 O O . ALA A 1 83 ? 11.431 -2.610 -5.915 1.00 46.09 83 ALA A O 1
ATOM 724 N N . ARG A 1 84 ? 12.501 -0.899 -6.901 1.00 47.78 84 ARG A N 1
ATOM 725 C CA . ARG A 1 84 ? 11.715 0.190 -6.285 1.00 47.78 84 ARG A CA 1
ATOM 726 C C . ARG A 1 84 ? 10.270 0.248 -6.802 1.00 47.78 84 ARG A C 1
ATOM 728 O O . ARG A 1 84 ? 9.352 0.365 -5.994 1.00 47.78 84 ARG A O 1
ATOM 735 N N . PHE A 1 85 ? 10.057 0.085 -8.112 1.00 53.75 85 PHE A N 1
ATOM 736 C CA . PHE A 1 85 ? 8.719 -0.045 -8.707 1.00 53.75 85 PHE A CA 1
ATOM 737 C C . PHE A 1 85 ? 8.000 -1.297 -8.202 1.00 53.75 85 PHE A C 1
ATOM 739 O O . PHE A 1 85 ? 6.844 -1.205 -7.799 1.00 53.75 85 PHE A O 1
ATOM 746 N N . ARG A 1 86 ? 8.708 -2.439 -8.144 1.00 49.09 86 ARG A N 1
ATOM 747 C CA . ARG A 1 86 ? 8.167 -3.728 -7.676 1.00 49.09 86 ARG A CA 1
ATOM 748 C C . ARG A 1 86 ? 7.715 -3.732 -6.216 1.00 49.09 86 ARG A C 1
ATOM 750 O O . ARG A 1 86 ? 7.090 -4.697 -5.777 1.00 49.09 86 ARG A O 1
ATOM 757 N N . LEU A 1 87 ? 8.134 -2.735 -5.444 1.00 48.53 87 LEU A N 1
ATOM 758 C CA . LEU A 1 87 ? 7.894 -2.685 -4.013 1.00 48.53 87 LEU A CA 1
ATOM 759 C C . LEU A 1 87 ? 6.611 -1.927 -3.688 1.00 48.53 87 LEU A C 1
ATOM 761 O O . LEU A 1 87 ? 5.763 -2.527 -3.048 1.00 48.53 87 LEU A O 1
ATOM 765 N N . ASN A 1 88 ? 6.433 -0.681 -4.147 1.00 53.38 88 ASN A N 1
ATOM 766 C CA . ASN A 1 88 ? 5.370 0.185 -3.604 1.00 53.38 88 ASN A CA 1
ATOM 767 C C . ASN A 1 88 ? 4.758 1.208 -4.572 1.00 53.38 88 ASN A C 1
ATOM 769 O O . ASN A 1 88 ? 3.970 2.038 -4.132 1.00 53.38 88 ASN A O 1
ATOM 773 N N . ASN A 1 89 ? 5.102 1.198 -5.862 1.00 66.50 89 ASN A N 1
ATOM 774 C CA . ASN A 1 89 ? 4.538 2.174 -6.801 1.00 66.50 89 ASN A CA 1
ATOM 775 C C . ASN A 1 89 ? 3.445 1.539 -7.666 1.00 66.50 89 ASN A C 1
ATOM 777 O O . ASN A 1 89 ? 3.517 1.578 -8.890 1.00 66.50 89 ASN A O 1
ATOM 781 N N . HIS A 1 90 ? 2.487 0.878 -7.014 1.00 77.94 90 HIS A N 1
ATOM 782 C CA . HIS A 1 90 ? 1.279 0.381 -7.654 1.00 77.94 90 HIS A CA 1
ATOM 783 C C . HIS A 1 90 ? 0.059 0.748 -6.817 1.00 77.94 90 HIS A C 1
ATOM 785 O O . HIS A 1 90 ? 0.075 0.672 -5.590 1.00 77.94 90 HIS A O 1
ATOM 791 N N . HIS A 1 91 ? -0.997 1.147 -7.501 1.00 84.81 91 HIS A N 1
ATOM 792 C CA . HIS A 1 91 ? -2.268 1.545 -6.929 1.00 84.81 91 HIS A CA 1
ATOM 793 C C . HIS A 1 91 ? -3.344 0.599 -7.443 1.00 84.81 91 HIS A C 1
ATOM 795 O O . HIS A 1 91 ? -3.270 0.128 -8.579 1.00 84.81 91 HIS A O 1
ATOM 801 N N . GLN A 1 92 ? -4.345 0.320 -6.614 1.00 89.88 92 GLN A N 1
ATOM 802 C CA . GLN A 1 92 ? -5.534 -0.384 -7.068 1.00 89.88 92 GLN A CA 1
ATOM 803 C C . GLN A 1 92 ? -6.515 0.623 -7.662 1.00 89.88 92 GLN A C 1
ATOM 805 O O . GLN A 1 92 ? -6.756 1.673 -7.068 1.00 89.88 92 GLN A O 1
ATOM 810 N N . VAL A 1 93 ? -7.076 0.302 -8.824 1.00 89.31 93 VAL A N 1
ATOM 811 C CA . VAL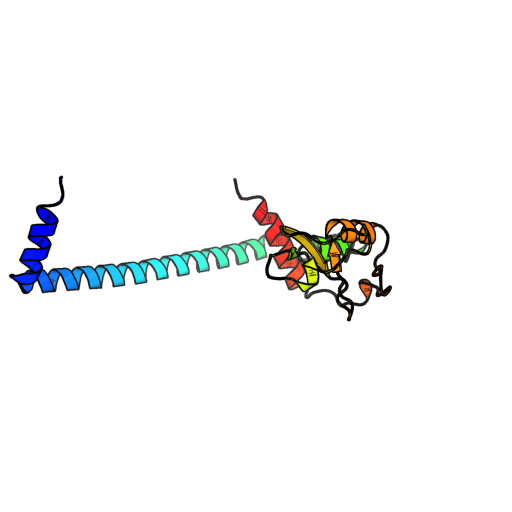 A 1 93 ? -8.140 1.092 -9.439 1.00 89.31 93 VAL A CA 1
ATOM 812 C C . VAL A 1 93 ? -9.396 0.962 -8.583 1.00 89.31 93 VAL A C 1
ATOM 814 O O . VAL A 1 93 ? -9.902 -0.139 -8.356 1.00 89.31 93 VAL A O 1
ATOM 817 N N . THR A 1 94 ? -9.915 2.092 -8.124 1.00 90.62 94 THR A N 1
ATOM 818 C CA . THR A 1 94 ? -11.164 2.185 -7.360 1.00 90.62 94 THR A CA 1
ATOM 819 C C . THR A 1 94 ? -12.246 2.876 -8.185 1.00 90.62 94 THR A C 1
ATOM 821 O O . THR A 1 94 ? -11.955 3.571 -9.159 1.00 90.62 94 THR A O 1
ATOM 824 N N . SER A 1 95 ? -13.511 2.733 -7.782 1.00 88.75 95 SER A N 1
ATOM 825 C CA . SER A 1 95 ? -14.647 3.405 -8.436 1.00 88.75 95 SER A CA 1
ATOM 826 C C . SER A 1 95 ? -14.558 4.938 -8.418 1.00 88.75 95 SER A C 1
ATOM 828 O O . SER A 1 95 ? -15.240 5.593 -9.197 1.00 88.75 95 SER A O 1
ATOM 830 N N . PHE A 1 96 ? -13.716 5.512 -7.553 1.00 86.31 96 PHE A N 1
ATOM 831 C CA . PHE A 1 96 ? -13.530 6.957 -7.411 1.00 86.31 96 PHE A CA 1
ATOM 832 C C . PHE A 1 96 ? -12.518 7.551 -8.407 1.00 86.31 96 PHE A C 1
ATOM 834 O O . PHE A 1 96 ? -12.439 8.768 -8.538 1.00 86.31 96 PHE A O 1
ATOM 841 N N . GLN A 1 97 ? -11.740 6.725 -9.117 1.00 85.06 97 GLN A N 1
ATOM 842 C CA . GLN A 1 97 ? -10.685 7.170 -10.038 1.00 85.06 97 GLN A CA 1
ATOM 843 C C . GLN A 1 97 ? -11.175 7.154 -11.493 1.00 85.06 97 GLN A C 1
ATOM 845 O O . GLN A 1 97 ? -10.721 6.353 -12.313 1.00 85.06 97 GLN A O 1
ATOM 850 N N . THR A 1 98 ? -12.115 8.046 -11.821 1.00 84.25 98 THR A N 1
ATOM 851 C CA . THR A 1 98 ? -12.750 8.104 -13.153 1.00 84.25 98 THR A CA 1
ATOM 852 C C . THR A 1 98 ? -11.755 8.364 -14.279 1.00 84.25 98 THR A C 1
ATOM 854 O O . THR A 1 98 ? -11.890 7.772 -15.344 1.00 84.25 98 THR A O 1
ATOM 857 N N . ASP A 1 99 ? -10.721 9.171 -14.036 1.00 85.44 99 ASP A N 1
ATOM 858 C CA . ASP A 1 99 ? -9.689 9.478 -15.035 1.00 85.44 99 ASP A CA 1
ATOM 859 C C . ASP A 1 99 ? -8.839 8.251 -15.392 1.00 85.44 99 ASP A C 1
ATOM 861 O O . ASP A 1 99 ? -8.455 8.062 -16.545 1.00 85.44 99 ASP A O 1
ATOM 865 N N . VAL A 1 100 ? -8.582 7.374 -14.415 1.00 82.25 100 VAL A N 1
ATOM 866 C CA . VAL A 1 100 ? -7.862 6.113 -14.643 1.00 82.25 100 VAL A CA 1
ATOM 867 C C . VAL A 1 100 ? -8.749 5.144 -15.423 1.00 82.25 100 VAL A C 1
ATOM 869 O O . VAL A 1 100 ? -8.297 4.569 -16.407 1.00 82.25 100 VAL A O 1
ATOM 872 N N . LEU A 1 101 ? -10.025 5.019 -15.041 1.00 82.25 101 LEU A N 1
ATOM 873 C CA . LEU A 1 101 ? -11.015 4.171 -15.724 1.00 82.25 101 LEU A CA 1
ATOM 874 C C . LEU A 1 101 ? -11.310 4.628 -17.164 1.00 82.25 101 LEU A C 1
ATOM 876 O O . LEU A 1 101 ? -11.609 3.806 -18.029 1.00 82.25 101 LEU A O 1
ATOM 880 N N . ALA A 1 102 ? -11.222 5.932 -17.431 1.00 86.38 102 ALA A N 1
ATOM 881 C CA . ALA A 1 102 ? -11.355 6.500 -18.771 1.00 86.38 102 ALA A CA 1
ATOM 882 C C . ALA A 1 102 ? -10.087 6.320 -19.627 1.00 86.38 102 ALA A C 1
ATOM 884 O O . ALA A 1 102 ? -10.140 6.489 -20.847 1.00 86.38 102 ALA A O 1
ATOM 885 N N . SER A 1 103 ? -8.956 5.974 -19.006 1.00 91.50 103 SER A N 1
ATOM 886 C CA . SER A 1 103 ? -7.673 5.793 -19.677 1.00 91.50 103 SER A CA 1
ATOM 887 C C . SER A 1 103 ? -7.495 4.374 -20.231 1.00 91.50 103 SER A C 1
ATOM 889 O O . SER A 1 103 ? -8.257 3.446 -19.956 1.00 91.50 103 SER A O 1
ATOM 891 N N . THR A 1 104 ? -6.473 4.199 -21.064 1.00 95.31 104 THR A N 1
ATOM 892 C CA . THR A 1 104 ? -6.104 2.926 -21.694 1.00 95.31 104 THR A CA 1
ATOM 893 C C . THR A 1 104 ? -4.608 2.715 -21.520 1.00 95.31 104 THR A C 1
ATOM 895 O O . THR A 1 104 ? -3.816 3.636 -21.728 1.00 95.31 104 THR A O 1
ATOM 898 N N . CYS A 1 105 ? -4.196 1.510 -21.135 1.00 96.25 105 CYS A N 1
ATOM 899 C CA . CYS A 1 105 ? -2.782 1.197 -21.022 1.00 96.25 105 CYS A CA 1
ATOM 900 C C . CYS A 1 105 ? -2.157 1.148 -22.419 1.00 96.25 105 CYS A C 1
ATOM 902 O O . CYS A 1 105 ? -2.511 0.308 -23.239 1.00 96.25 105 CYS A O 1
ATOM 904 N N . SER A 1 106 ? -1.165 1.996 -22.691 1.00 94.69 106 SER A N 1
ATOM 905 C CA . SER A 1 106 ? -0.541 2.062 -24.019 1.00 94.69 106 SER A CA 1
ATOM 906 C C . SER A 1 106 ? 0.406 0.892 -24.336 1.00 94.69 106 SER A C 1
ATOM 908 O O . SER A 1 106 ? 1.087 0.928 -25.358 1.00 94.69 106 SER A O 1
ATOM 910 N N . VAL A 1 107 ? 0.515 -0.102 -23.445 1.00 94.56 107 VAL A N 1
ATOM 911 C CA . VAL A 1 107 ? 1.353 -1.299 -23.632 1.00 94.56 107 VAL A CA 1
ATOM 912 C C . VAL A 1 107 ? 0.511 -2.476 -24.119 1.00 94.56 107 VAL A C 1
ATOM 914 O O . VAL A 1 107 ? 0.844 -3.052 -25.148 1.00 94.56 107 VAL A O 1
ATOM 917 N N . CYS A 1 108 ? -0.579 -2.815 -23.423 1.00 96.50 108 CYS A N 1
ATOM 918 C CA . CYS A 1 108 ? -1.501 -3.877 -23.848 1.00 96.50 108 CYS A CA 1
ATOM 919 C C . CYS A 1 108 ? -2.691 -3.370 -24.676 1.00 96.50 108 CYS A C 1
ATOM 921 O O . CYS A 1 108 ? -3.386 -4.179 -25.278 1.00 96.50 108 CYS A O 1
ATOM 923 N N . LEU A 1 109 ? -2.907 -2.050 -24.738 1.00 95.81 109 LEU A N 1
ATOM 924 C CA . LEU A 1 109 ? -4.033 -1.393 -25.415 1.00 95.81 109 LEU A CA 1
ATOM 925 C C . LEU A 1 109 ? -5.411 -1.696 -24.799 1.00 95.81 109 LEU A C 1
ATOM 927 O O . LEU A 1 109 ? -6.439 -1.469 -25.435 1.00 95.81 109 LEU A O 1
ATOM 931 N N . GLU A 1 110 ? -5.443 -2.152 -23.546 1.00 96.94 110 GLU A N 1
ATOM 932 C CA . GLU A 1 110 ? -6.671 -2.431 -22.794 1.00 96.94 110 GLU A CA 1
ATOM 933 C C . GLU A 1 110 ? -7.011 -1.304 -21.808 1.00 96.94 110 GLU A C 1
ATOM 935 O O . GLU A 1 110 ? -6.134 -0.577 -21.323 1.00 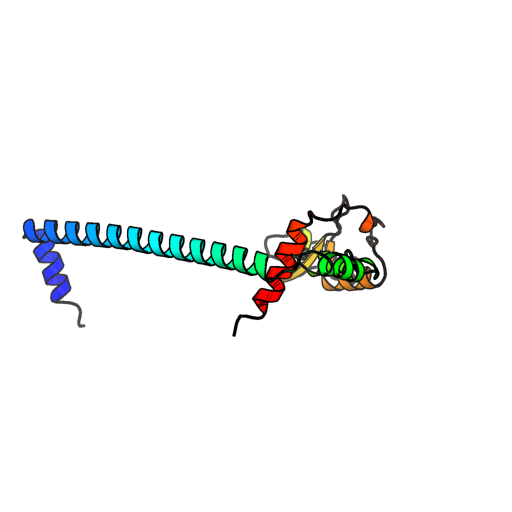96.94 110 GLU A O 1
ATOM 940 N N . LYS A 1 111 ? -8.306 -1.153 -21.504 1.00 95.25 111 LYS A N 1
ATOM 941 C CA . LYS A 1 111 ? -8.796 -0.202 -20.498 1.00 95.25 111 LYS A CA 1
ATOM 942 C C . LYS A 1 111 ? -8.456 -0.670 -19.085 1.00 95.25 111 LYS A C 1
ATOM 944 O O . LYS A 1 111 ? -8.261 -1.857 -18.836 1.00 95.25 111 LYS A O 1
ATOM 949 N N . PHE A 1 112 ? -8.415 0.276 -18.155 1.00 95.44 112 PHE A N 1
ATOM 950 C CA . PHE A 1 112 ? -8.313 -0.043 -16.736 1.00 95.44 112 PHE A CA 1
ATOM 951 C C . PHE A 1 112 ? -9.683 -0.411 -16.166 1.00 95.44 112 PHE A C 1
ATOM 953 O O . PHE A 1 112 ? -10.683 0.242 -16.461 1.00 95.44 112 PHE A O 1
ATOM 960 N N . GLU A 1 113 ? -9.711 -1.419 -15.300 1.00 94.38 113 GLU A N 1
ATOM 961 C CA . GLU A 1 113 ? -10.924 -1.872 -14.617 1.00 94.38 113 GLU A CA 1
ATOM 962 C C . GLU A 1 113 ? -10.770 -1.805 -13.097 1.00 94.38 113 GLU A C 1
ATOM 964 O O . GLU A 1 113 ? -9.664 -1.891 -12.559 1.00 94.38 113 GLU A O 1
ATOM 969 N N . ILE A 1 114 ? -11.896 -1.678 -12.391 1.00 93.44 114 ILE A N 1
ATOM 970 C CA . ILE A 1 114 ? -11.931 -1.649 -10.924 1.00 93.44 114 ILE A CA 1
ATOM 971 C C . ILE A 1 114 ? -11.288 -2.925 -10.365 1.00 93.44 114 ILE A C 1
ATOM 973 O O . ILE A 1 114 ? -11.574 -4.033 -10.809 1.00 93.44 114 ILE A O 1
ATOM 977 N N . GLY A 1 115 ? -10.424 -2.763 -9.365 1.00 89.75 115 GLY A N 1
ATOM 978 C CA . GLY A 1 115 ? -9.706 -3.860 -8.721 1.00 89.75 115 GLY A CA 1
ATOM 979 C C . GLY A 1 115 ? -8.377 -4.223 -9.387 1.00 89.75 115 GLY A C 1
ATOM 980 O O . GLY A 1 115 ? -7.545 -4.857 -8.732 1.00 89.75 115 GLY A O 1
ATOM 981 N N . GLN A 1 116 ? -8.126 -3.783 -10.626 1.00 92.19 116 GLN A N 1
ATOM 982 C CA . GLN A 1 116 ? -6.824 -3.951 -11.275 1.00 92.19 116 GLN A CA 1
ATOM 983 C C . GLN A 1 116 ? -5.756 -3.074 -10.615 1.00 92.19 116 GLN A C 1
ATOM 985 O O . GLN A 1 116 ? -6.059 -2.095 -9.933 1.00 92.19 116 GLN A O 1
ATOM 990 N N . THR A 1 117 ? -4.486 -3.416 -10.834 1.00 89.94 117 THR A N 1
ATOM 991 C CA . THR A 1 117 ? -3.353 -2.624 -10.344 1.00 89.94 117 THR A CA 1
ATOM 992 C C . THR A 1 117 ? -2.674 -1.868 -11.477 1.00 89.94 117 THR A C 1
ATOM 994 O O . THR A 1 117 ? -2.383 -2.419 -12.542 1.00 89.94 117 THR A O 1
ATOM 997 N N . TYR A 1 118 ? -2.391 -0.594 -11.235 1.00 90.94 118 TYR A N 1
ATOM 998 C CA . TYR A 1 118 ? -1.699 0.288 -12.167 1.00 90.94 118 TYR A CA 1
ATOM 999 C C . TYR A 1 118 ? -0.539 0.995 -11.473 1.00 90.94 118 TYR A C 1
ATOM 1001 O O . TYR A 1 118 ? -0.481 1.061 -10.248 1.00 90.94 118 TYR A O 1
ATOM 1009 N N . ALA A 1 119 ? 0.394 1.515 -12.256 1.00 87.62 119 ALA A N 1
ATOM 1010 C CA . ALA A 1 119 ? 1.542 2.262 -11.771 1.00 87.62 119 ALA A CA 1
ATOM 1011 C C . ALA A 1 119 ? 1.773 3.497 -12.640 1.00 87.62 119 ALA A 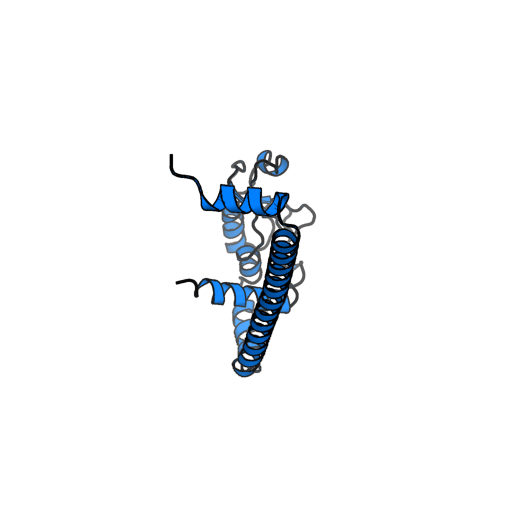C 1
ATOM 1013 O O . ALA A 1 119 ? 1.509 3.470 -13.847 1.00 87.62 119 ALA A O 1
ATOM 1014 N N . CYS A 1 120 ? 2.303 4.559 -12.032 1.00 86.62 120 CYS A N 1
ATOM 1015 C CA . CYS A 1 120 ? 2.673 5.787 -12.729 1.00 86.62 120 CYS A CA 1
ATOM 1016 C C . CYS A 1 120 ? 4.191 5.864 -12.895 1.00 86.62 120 CYS A C 1
ATOM 1018 O O . CYS A 1 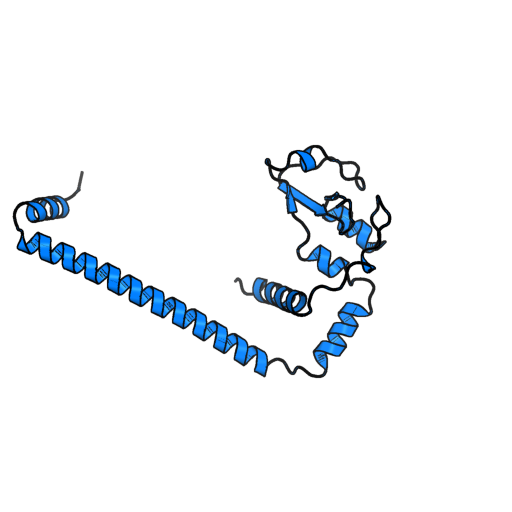120 ? 4.949 5.718 -11.931 1.00 86.62 120 CYS A O 1
ATOM 1020 N N . TRP A 1 121 ? 4.644 6.129 -14.116 1.00 83.81 121 TRP A N 1
ATOM 1021 C CA . TRP A 1 121 ? 6.046 6.401 -14.403 1.00 83.81 121 TRP A CA 1
ATOM 1022 C C . TRP A 1 121 ? 6.471 7.718 -13.733 1.00 83.81 121 TRP A C 1
ATOM 1024 O O . TRP A 1 121 ? 5.680 8.664 -13.737 1.00 83.81 121 TRP A O 1
ATOM 1034 N N . PRO A 1 122 ? 7.704 7.860 -13.205 1.00 76.94 122 PRO A N 1
ATOM 1035 C CA . PRO A 1 122 ? 8.129 9.034 -12.452 1.00 76.94 122 PRO A CA 1
ATOM 1036 C C . PRO A 1 122 ? 8.638 10.117 -13.416 1.00 76.94 122 PRO A C 1
ATOM 1038 O O . PRO A 1 122 ? 9.718 10.666 -13.253 1.00 76.94 122 PRO A O 1
ATOM 1041 N N . CYS A 1 123 ? 7.882 10.364 -14.483 1.00 82.56 123 CYS A N 1
ATOM 1042 C CA . CYS A 1 123 ? 8.088 11.476 -15.402 1.00 82.56 123 CYS A CA 1
ATOM 1043 C C . CYS A 1 123 ? 7.103 12.600 -15.072 1.00 82.56 123 CYS A C 1
ATOM 1045 O O . CYS A 1 123 ? 6.069 12.345 -14.459 1.00 82.56 123 CYS A O 1
ATOM 1047 N N . GLU A 1 124 ? 7.362 13.808 -15.565 1.00 81.81 124 GLU A N 1
ATOM 1048 C CA . GLU A 1 124 ? 6.497 14.981 -15.350 1.00 81.81 124 GLU A CA 1
ATOM 1049 C C . GLU A 1 124 ? 5.025 14.732 -15.721 1.00 81.81 124 GLU A C 1
ATOM 1051 O O . GLU A 1 124 ? 4.130 15.164 -15.006 1.00 81.81 124 GLU A O 1
ATOM 1056 N N . GLY A 1 125 ? 4.765 13.963 -16.785 1.00 84.12 125 GLY A N 1
ATOM 1057 C CA . GLY A 1 125 ? 3.405 13.606 -17.212 1.00 84.12 125 GLY A CA 1
ATOM 1058 C C . GLY A 1 125 ? 2.743 12.456 -16.442 1.00 84.12 125 GLY A C 1
ATOM 1059 O O . GLY A 1 125 ? 1.649 12.054 -16.814 1.00 84.12 125 GLY A O 1
ATOM 1060 N N . GLN A 1 126 ? 3.415 11.875 -15.437 1.00 85.19 126 GLN A N 1
ATOM 1061 C CA . GLN A 1 126 ? 2.924 10.758 -14.608 1.00 85.19 126 GLN A CA 1
ATOM 1062 C C . GLN A 1 126 ? 2.225 9.633 -15.397 1.00 85.19 126 GLN A C 1
ATOM 1064 O O . GLN A 1 126 ? 1.172 9.131 -15.009 1.00 85.19 126 GLN A O 1
ATOM 1069 N N . HIS A 1 127 ? 2.817 9.229 -16.523 1.00 90.75 127 HIS A N 1
ATOM 1070 C CA . HIS A 1 127 ? 2.215 8.270 -17.447 1.00 90.75 127 HIS A CA 1
ATOM 1071 C C . HIS A 1 127 ? 1.844 6.939 -16.772 1.00 90.75 127 HIS A C 1
ATOM 1073 O O . HIS A 1 127 ? 2.674 6.333 -16.093 1.00 90.75 127 HIS A O 1
ATOM 1079 N N . MET A 1 128 ? 0.614 6.474 -17.002 1.00 91.38 128 MET A N 1
ATOM 1080 C CA . MET A 1 128 ? 0.012 5.328 -16.315 1.00 91.38 128 MET A CA 1
ATOM 1081 C C . MET A 1 128 ? 0.014 4.058 -17.164 1.00 91.38 128 MET A C 1
ATOM 1083 O O . MET A 1 128 ? -0.262 4.090 -18.362 1.00 91.38 128 MET A O 1
ATOM 1087 N N . PHE A 1 129 ? 0.265 2.920 -16.521 1.00 92.62 129 PHE A N 1
ATOM 1088 C CA . PHE A 1 129 ? 0.265 1.600 -17.152 1.00 92.62 129 PHE A CA 1
ATOM 1089 C C . PHE A 1 129 ? -0.268 0.554 -16.178 1.00 92.62 129 PHE A C 1
ATOM 1091 O O . PHE A 1 129 ? -0.149 0.737 -14.964 1.00 92.62 129 PHE A O 1
ATOM 1098 N N . HIS A 1 130 ? -0.787 -0.576 -16.674 1.00 93.69 130 HIS A N 1
ATOM 1099 C CA . HIS A 1 130 ? -0.993 -1.732 -15.799 1.00 93.69 130 HIS A CA 1
ATOM 1100 C C . HIS A 1 130 ? 0.326 -2.101 -15.142 1.00 93.69 130 HIS A C 1
ATOM 1102 O O . HIS A 1 130 ? 1.379 -2.089 -15.785 1.00 93.69 130 HIS A O 1
ATOM 1108 N N . TYR A 1 131 ? 0.264 -2.456 -13.865 1.00 88.31 131 TYR A N 1
ATOM 1109 C CA . TYR A 1 131 ? 1.468 -2.745 -13.104 1.00 88.31 131 TYR A CA 1
ATOM 1110 C C . TYR A 1 131 ? 2.277 -3.884 -13.742 1.00 88.31 131 TYR A C 1
ATOM 1112 O O . TYR A 1 131 ? 3.481 -3.747 -13.936 1.00 88.31 131 TYR A O 1
ATOM 1120 N N . ALA A 1 132 ? 1.611 -4.958 -14.180 1.00 85.69 132 ALA A N 1
ATOM 1121 C CA . ALA A 1 132 ? 2.249 -6.059 -14.903 1.00 85.69 132 ALA A CA 1
ATOM 1122 C C . ALA A 1 132 ? 2.914 -5.603 -16.217 1.00 85.69 132 ALA A C 1
ATOM 1124 O O . ALA A 1 132 ? 4.099 -5.864 -16.420 1.00 85.69 132 ALA A O 1
ATOM 1125 N N . CYS A 1 133 ? 2.197 -4.838 -17.050 1.00 90.56 133 CYS A N 1
ATOM 1126 C CA . CYS A 1 133 ? 2.730 -4.294 -18.303 1.00 90.56 133 CYS A CA 1
ATOM 1127 C C . CYS A 1 133 ? 3.968 -3.419 -18.069 1.00 90.56 133 CYS A C 1
ATOM 1129 O O . CYS A 1 133 ? 4.958 -3.514 -18.792 1.00 90.56 133 CYS A O 1
ATOM 1131 N N . MET A 1 134 ? 3.939 -2.581 -17.031 1.00 86.06 134 MET A N 1
ATOM 1132 C CA . MET A 1 134 ? 5.087 -1.763 -16.653 1.00 86.06 134 MET A CA 1
ATOM 1133 C C . MET A 1 134 ? 6.282 -2.625 -16.236 1.00 86.06 134 MET A C 1
ATOM 1135 O O . MET A 1 134 ? 7.410 -2.334 -16.632 1.00 86.06 134 MET A O 1
ATOM 1139 N N . LEU A 1 135 ? 6.059 -3.690 -15.457 1.00 79.81 135 LEU A N 1
ATOM 1140 C CA . LEU A 1 135 ? 7.128 -4.610 -15.063 1.00 79.81 135 LEU A CA 1
ATOM 1141 C C . LEU A 1 135 ? 7.769 -5.303 -16.266 1.00 79.81 135 LEU A C 1
ATOM 1143 O O . LEU A 1 135 ? 8.983 -5.510 -16.247 1.00 79.81 135 LEU A O 1
ATOM 1147 N N . ASP A 1 136 ? 6.988 -5.639 -17.290 1.00 82.88 136 ASP A N 1
ATOM 1148 C CA . ASP A 1 136 ? 7.499 -6.239 -18.522 1.00 82.88 136 ASP A CA 1
ATOM 1149 C C . ASP A 1 136 ? 8.342 -5.247 -19.329 1.00 82.88 136 ASP A C 1
ATOM 1151 O O . ASP A 1 136 ? 9.456 -5.586 -19.733 1.00 82.88 136 ASP A O 1
ATOM 1155 N N . VAL A 1 137 ? 7.885 -3.997 -19.474 1.00 84.38 137 VAL A N 1
ATOM 1156 C CA . VAL A 1 137 ? 8.680 -2.919 -20.092 1.00 84.38 137 VAL A CA 1
ATOM 1157 C C . VAL A 1 137 ? 10.005 -2.742 -19.355 1.00 84.38 137 VAL A C 1
ATOM 1159 O O . VAL A 1 137 ? 11.064 -2.732 -19.981 1.00 84.38 137 VAL A O 1
ATOM 1162 N N . LEU A 1 138 ? 9.954 -2.668 -18.025 1.00 76.75 138 LEU A N 1
ATOM 1163 C CA . LEU A 1 138 ? 11.121 -2.459 -17.173 1.00 76.75 138 LEU A CA 1
ATOM 1164 C C . LEU A 1 138 ? 12.135 -3.609 -17.227 1.00 76.75 138 LEU A C 1
ATOM 1166 O O . LEU A 1 138 ? 13.315 -3.376 -16.990 1.00 76.75 138 LEU A O 1
ATOM 1170 N N . ARG A 1 139 ? 11.725 -4.842 -17.561 1.00 74.88 139 ARG A N 1
ATOM 1171 C CA . ARG A 1 139 ? 12.675 -5.947 -17.808 1.00 74.88 139 ARG A CA 1
ATOM 1172 C C . ARG A 1 139 ? 13.525 -5.715 -19.057 1.00 74.88 139 ARG A C 1
ATOM 1174 O O . ARG A 1 139 ? 14.618 -6.266 -19.136 1.00 74.88 139 ARG A O 1
ATOM 1181 N N . ALA A 1 140 ? 13.024 -4.940 -20.018 1.00 77.62 140 ALA A N 1
ATOM 1182 C CA . ALA A 1 140 ? 13.702 -4.673 -21.279 1.00 77.62 140 ALA A CA 1
ATOM 1183 C C . ALA A 1 140 ? 14.393 -3.299 -21.311 1.00 77.62 140 ALA A C 1
ATOM 1185 O O . ALA A 1 140 ? 15.495 -3.188 -21.846 1.00 77.62 140 ALA A O 1
ATOM 1186 N N . LYS A 1 141 ? 13.745 -2.243 -20.798 1.00 81.69 141 LYS A N 1
ATOM 1187 C CA . LYS A 1 141 ? 14.208 -0.847 -20.889 1.00 81.69 141 LYS A CA 1
ATOM 1188 C C . LYS A 1 141 ? 13.790 -0.024 -19.664 1.00 81.69 141 LYS A C 1
ATOM 1190 O O . LYS A 1 141 ? 12.670 -0.143 -19.183 1.00 81.69 141 LYS A O 1
ATOM 1195 N N . ASN A 1 142 ? 14.649 0.908 -19.246 1.00 75.94 142 ASN A N 1
ATOM 1196 C CA . ASN A 1 142 ? 14.400 1.837 -18.129 1.00 75.94 142 ASN A CA 1
ATOM 1197 C C . ASN A 1 142 ? 13.770 3.174 -18.565 1.00 75.94 142 ASN A C 1
ATOM 1199 O O . ASN A 1 142 ? 13.904 4.180 -17.869 1.00 75.94 142 ASN A O 1
ATOM 1203 N N . THR A 1 143 ? 13.102 3.222 -19.718 1.00 84.00 143 THR A N 1
ATOM 1204 C CA . THR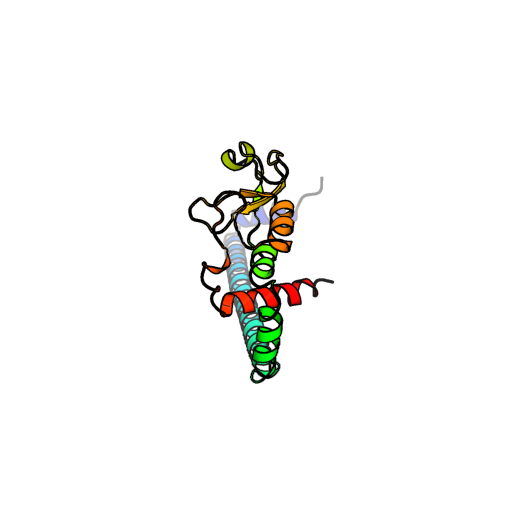 A 1 143 ? 12.526 4.452 -20.281 1.00 84.00 143 THR A CA 1
ATOM 1205 C C . THR A 1 143 ? 11.019 4.340 -20.462 1.00 84.00 143 THR A C 1
ATOM 1207 O O . THR A 1 143 ? 10.501 3.284 -20.822 1.00 84.00 143 THR A O 1
ATOM 1210 N N . CYS A 1 144 ? 10.308 5.444 -20.210 1.00 88.38 144 CYS A N 1
ATOM 1211 C CA . CYS A 1 144 ? 8.856 5.491 -20.373 1.00 88.38 144 CYS A CA 1
ATOM 1212 C C . CYS A 1 144 ? 8.473 5.175 -21.829 1.00 88.38 144 CYS A C 1
ATOM 1214 O O . CYS A 1 144 ? 9.000 5.843 -22.726 1.00 88.38 144 CYS A O 1
ATOM 1216 N N . PRO A 1 145 ? 7.524 4.256 -22.092 1.00 91.06 145 PRO A N 1
ATOM 1217 C CA . PRO A 1 145 ? 7.043 3.980 -23.448 1.00 91.06 145 PRO A CA 1
ATOM 1218 C C . PRO A 1 145 ? 6.487 5.205 -24.184 1.00 91.06 145 PRO A C 1
ATOM 1220 O O . PRO A 1 145 ? 6.572 5.266 -25.407 1.00 91.06 145 PRO A O 1
ATOM 1223 N N . LEU A 1 146 ? 5.942 6.179 -23.448 1.00 92.56 146 LEU A N 1
ATOM 1224 C CA . LEU A 1 146 ? 5.284 7.355 -24.021 1.00 92.56 146 LEU A CA 1
ATOM 1225 C C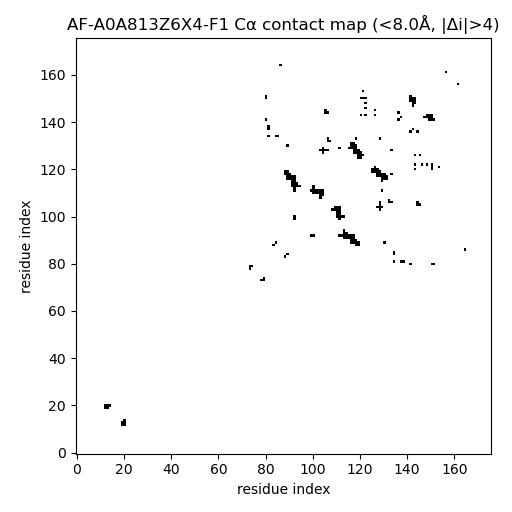 . LEU A 1 146 ? 6.247 8.527 -24.230 1.00 92.56 146 LEU A C 1
ATOM 1227 O O . LEU A 1 146 ? 6.347 9.055 -25.332 1.00 92.56 146 LEU A O 1
ATOM 1231 N N . CYS A 1 147 ? 6.993 8.922 -23.195 1.00 92.25 147 CYS A N 1
ATOM 1232 C CA . CYS A 1 147 ? 7.837 10.123 -23.248 1.00 92.25 147 CYS A CA 1
ATOM 1233 C C . CYS A 1 147 ? 9.344 9.851 -23.269 1.00 92.25 147 CYS A C 1
ATOM 1235 O O . CYS A 1 147 ? 10.131 10.792 -23.255 1.00 92.25 147 CYS A O 1
ATOM 1237 N N . ARG A 1 148 ? 9.768 8.580 -23.267 1.00 89.50 148 ARG A N 1
ATOM 1238 C CA . ARG A 1 148 ? 11.180 8.148 -23.243 1.00 89.50 148 ARG A CA 1
ATOM 1239 C C . ARG A 1 148 ? 11.998 8.646 -22.045 1.00 89.50 148 ARG A C 1
ATOM 1241 O O . ARG A 1 148 ? 13.204 8.420 -22.010 1.00 89.50 148 ARG A O 1
ATOM 1248 N N . HIS A 1 149 ? 11.360 9.258 -21.046 1.00 82.56 149 HIS A N 1
ATOM 1249 C CA . HIS A 1 149 ? 12.017 9.690 -19.818 1.00 82.56 149 HIS A CA 1
ATOM 1250 C C . HIS A 1 149 ? 12.661 8.490 -19.115 1.00 82.56 149 HIS A C 1
ATOM 1252 O O . HIS A 1 149 ? 11.969 7.512 -18.796 1.00 82.56 149 HIS A O 1
ATOM 1258 N N . SER A 1 150 ? 13.979 8.563 -18.909 1.00 77.12 150 SER A N 1
ATOM 1259 C CA . SER A 1 150 ? 14.729 7.534 -18.195 1.00 77.12 150 SER A CA 1
ATOM 1260 C C . SER A 1 150 ? 14.467 7.636 -16.708 1.00 77.12 150 SER A C 1
ATOM 1262 O O . SER A 1 150 ? 14.519 8.702 -16.106 1.00 77.12 150 SER A O 1
ATOM 1264 N N . VAL A 1 151 ? 14.232 6.485 -16.113 1.00 68.38 151 VAL A N 1
ATOM 1265 C CA . VAL A 1 151 ? 13.992 6.340 -14.686 1.00 68.38 151 VAL A CA 1
ATOM 1266 C C . VAL A 1 151 ? 15.273 6.536 -13.860 1.00 68.38 151 VAL A C 1
ATOM 1268 O O . VAL A 1 151 ? 15.208 6.804 -12.664 1.00 68.38 151 VAL A O 1
ATOM 1271 N N . GLU A 1 152 ? 16.444 6.464 -14.497 1.00 61.84 152 GLU A N 1
ATOM 1272 C CA . GLU A 1 152 ? 17.758 6.671 -13.870 1.00 61.84 152 GLU A CA 1
ATOM 1273 C C . GLU A 1 152 ? 18.024 8.141 -13.492 1.00 61.84 152 GLU A C 1
ATOM 1275 O O . GLU A 1 152 ? 18.923 8.411 -12.700 1.00 61.84 152 GLU A O 1
ATOM 1280 N N . ALA A 1 153 ? 17.230 9.087 -14.011 1.00 47.03 153 ALA A N 1
ATOM 1281 C CA . ALA A 1 153 ? 17.380 10.520 -13.749 1.00 47.03 153 ALA A CA 1
ATOM 1282 C C . ALA A 1 153 ? 16.687 11.001 -12.456 1.00 47.03 153 ALA A C 1
ATOM 1284 O O . ALA A 1 153 ? 16.921 12.126 -12.019 1.00 47.03 153 ALA A O 1
ATOM 1285 N N . ALA A 1 154 ? 15.855 10.165 -11.825 1.00 43.12 154 ALA A N 1
ATOM 1286 C CA . ALA A 1 154 ? 15.211 10.488 -10.556 1.00 43.12 154 ALA A CA 1
ATOM 1287 C C . ALA A 1 154 ? 16.060 9.951 -9.394 1.00 43.12 154 ALA A C 1
ATOM 1289 O O . ALA A 1 154 ? 16.250 8.741 -9.256 1.00 43.12 154 ALA A O 1
ATOM 1290 N N . SER A 1 155 ? 16.571 10.865 -8.569 1.00 42.62 155 SER A N 1
ATOM 1291 C CA . SER A 1 155 ? 17.413 10.614 -7.397 1.00 42.62 155 SER A CA 1
ATOM 1292 C C . SER A 1 155 ? 16.992 9.384 -6.571 1.00 42.62 155 SER A C 1
ATOM 1294 O O . SER A 1 155 ? 15.807 9.079 -6.358 1.00 42.62 155 SER A O 1
ATOM 1296 N N . LEU A 1 156 ? 18.004 8.640 -6.109 1.00 43.59 156 LEU A N 1
ATOM 1297 C CA . LEU A 1 156 ? 17.848 7.521 -5.178 1.00 43.59 156 LEU A CA 1
ATOM 1298 C C . LEU A 1 156 ? 16.935 7.940 -4.010 1.00 43.59 156 LEU A C 1
ATOM 1300 O O . LEU A 1 156 ? 17.019 9.084 -3.562 1.00 43.59 156 LEU A O 1
ATOM 1304 N N . PRO A 1 157 ? 16.051 7.055 -3.510 1.00 48.59 157 PRO A N 1
ATOM 1305 C CA . PRO A 1 157 ? 15.349 7.368 -2.279 1.00 48.59 157 PRO A CA 1
ATOM 1306 C C . PRO A 1 157 ? 16.382 7.412 -1.160 1.00 48.59 157 PRO A C 1
ATOM 1308 O O . PRO A 1 157 ? 17.382 6.689 -1.205 1.00 48.59 157 PRO A O 1
ATOM 1311 N N . ASP A 1 158 ? 16.094 8.226 -0.155 1.00 49.31 158 ASP A N 1
ATOM 1312 C CA . ASP A 1 158 ? 16.840 8.255 1.090 1.00 49.31 158 ASP A CA 1
ATOM 1313 C C . ASP A 1 158 ? 17.121 6.822 1.582 1.00 49.31 158 ASP A C 1
ATOM 1315 O O . ASP A 1 158 ? 16.242 5.950 1.540 1.00 49.31 158 ASP A O 1
ATOM 1319 N N . ARG A 1 159 ? 18.366 6.566 1.990 1.00 49.66 159 ARG A N 1
ATOM 1320 C CA . ARG A 1 159 ? 18.898 5.248 2.384 1.00 49.66 159 ARG A CA 1
ATOM 1321 C C . ARG A 1 159 ? 17.983 4.552 3.399 1.00 49.66 159 ARG A C 1
ATOM 1323 O O . ARG A 1 159 ? 17.799 3.333 3.352 1.00 49.66 159 ARG A O 1
ATOM 1330 N N . ASP A 1 160 ? 17.340 5.348 4.243 1.00 48.38 160 ASP A N 1
ATOM 1331 C CA . ASP A 1 160 ? 16.411 4.924 5.286 1.00 48.38 160 ASP A CA 1
ATOM 1332 C C . ASP A 1 160 ? 15.112 4.311 4.750 1.00 48.38 160 ASP A C 1
ATOM 1334 O O . ASP A 1 160 ? 14.552 3.398 5.363 1.00 48.38 160 ASP A O 1
ATOM 1338 N N . ILE A 1 161 ? 14.638 4.749 3.581 1.00 49.75 161 ILE A N 1
ATOM 1339 C CA . ILE A 1 161 ? 13.433 4.201 2.947 1.00 49.75 161 ILE A CA 1
ATOM 1340 C C . ILE A 1 161 ? 13.719 2.779 2.459 1.00 49.75 161 ILE A C 1
ATOM 1342 O O . ILE A 1 161 ? 12.920 1.877 2.687 1.00 49.75 161 ILE A O 1
ATOM 1346 N N . VAL A 1 162 ? 14.878 2.539 1.842 1.00 50.94 162 VAL A N 1
ATOM 1347 C CA . VAL A 1 162 ? 15.251 1.199 1.355 1.00 50.94 162 VAL A CA 1
ATOM 1348 C C . VAL A 1 162 ? 15.412 0.216 2.519 1.00 50.94 162 VAL A C 1
ATOM 1350 O O . VAL A 1 162 ? 14.914 -0.908 2.439 1.00 50.94 162 VAL A O 1
ATOM 1353 N N . LEU A 1 163 ? 16.028 0.653 3.624 1.00 52.62 163 LEU A N 1
ATOM 1354 C CA . LEU A 1 163 ? 16.193 -0.157 4.835 1.00 52.62 163 LEU A CA 1
ATOM 1355 C C . LEU A 1 163 ? 14.845 -0.514 5.484 1.00 52.62 163 LEU A C 1
ATOM 1357 O O . LEU A 1 163 ? 14.598 -1.690 5.755 1.00 52.62 163 LEU A O 1
ATOM 1361 N N . ARG A 1 164 ? 13.928 0.453 5.652 1.00 50.09 164 ARG A N 1
ATOM 1362 C CA . ARG A 1 164 ? 12.579 0.183 6.196 1.00 50.09 164 ARG A CA 1
ATOM 1363 C C . ARG A 1 164 ? 11.791 -0.815 5.346 1.00 50.09 164 ARG A C 1
ATOM 1365 O O . ARG A 1 164 ? 11.103 -1.678 5.887 1.00 50.09 164 ARG A O 1
ATOM 1372 N N . LEU A 1 165 ? 11.907 -0.726 4.023 1.00 48.66 165 LEU A N 1
ATOM 1373 C CA . LEU A 1 165 ? 11.174 -1.587 3.091 1.00 48.66 165 LEU A CA 1
ATOM 1374 C C . LEU A 1 165 ? 11.716 -3.022 3.035 1.00 48.66 165 LEU A C 1
ATOM 1376 O O . LEU A 1 165 ? 10.947 -3.966 2.850 1.00 48.66 165 LEU A O 1
ATOM 1380 N N . MET A 1 166 ? 13.023 -3.214 3.229 1.00 50.06 166 MET A N 1
ATOM 1381 C CA . MET A 1 166 ? 13.608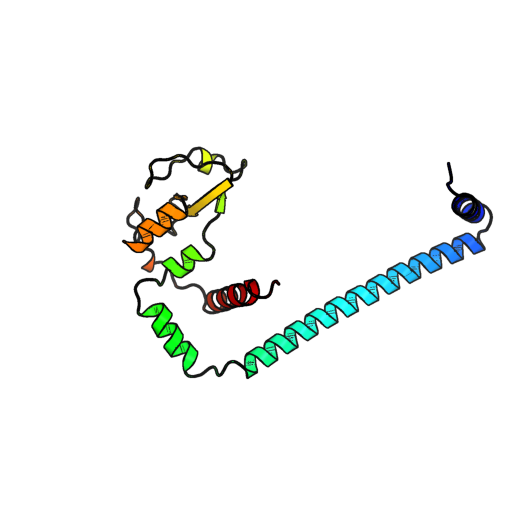 -4.555 3.335 1.00 50.06 166 MET A CA 1
ATOM 1382 C C . MET A 1 166 ? 13.206 -5.253 4.639 1.00 50.06 166 MET A C 1
ATOM 1384 O O . MET A 1 166 ? 12.903 -6.447 4.623 1.00 50.06 166 MET A O 1
ATOM 1388 N N . LEU A 1 167 ? 13.103 -4.503 5.738 1.00 50.69 167 LEU A N 1
ATOM 1389 C CA . LEU A 1 167 ? 12.620 -5.021 7.017 1.00 50.69 167 LEU A CA 1
ATOM 1390 C C . LEU A 1 167 ? 11.152 -5.477 6.927 1.00 50.69 167 LEU A C 1
ATOM 1392 O O . LEU A 1 167 ? 10.832 -6.576 7.371 1.00 50.69 167 LEU A O 1
ATOM 1396 N N . GLN A 1 168 ? 10.273 -4.729 6.250 1.00 51.00 168 GLN A N 1
ATOM 1397 C CA . GLN A 1 168 ? 8.868 -5.135 6.056 1.00 51.00 168 GLN A CA 1
ATOM 1398 C C . GLN A 1 168 ? 8.707 -6.496 5.349 1.00 51.00 168 GLN A C 1
ATOM 1400 O O . GLN A 1 168 ? 7.849 -7.291 5.735 1.00 51.00 168 GLN A O 1
ATOM 1405 N N . ARG A 1 169 ? 9.554 -6.820 4.359 1.00 43.84 169 ARG A N 1
ATOM 1406 C CA . ARG A 1 169 ? 9.524 -8.134 3.684 1.00 43.84 169 ARG A CA 1
ATOM 1407 C C . ARG A 1 169 ? 10.033 -9.277 4.562 1.00 43.84 169 ARG A C 1
ATOM 1409 O O . ARG A 1 169 ? 9.486 -10.376 4.480 1.00 43.84 169 ARG A O 1
ATOM 1416 N N . LEU A 1 170 ? 11.029 -9.028 5.411 1.00 47.38 170 LEU A N 1
ATOM 1417 C CA . LEU A 1 170 ? 11.515 -10.022 6.374 1.00 47.38 170 LEU A CA 1
ATOM 1418 C C . LEU A 1 170 ? 10.453 -10.346 7.437 1.00 47.38 170 LEU A C 1
ATOM 1420 O O . LEU A 1 170 ? 10.321 -11.502 7.827 1.00 47.38 170 LEU A O 1
ATOM 1424 N N . PHE A 1 171 ? 9.629 -9.367 7.822 1.00 45.19 171 PHE A N 1
ATOM 1425 C CA . PHE A 1 171 ? 8.548 -9.566 8.794 1.00 45.19 171 PHE A CA 1
ATOM 1426 C C . PHE A 1 171 ? 7.229 -10.081 8.190 1.00 45.19 171 PHE A C 1
ATOM 1428 O O . PHE A 1 171 ? 6.465 -10.726 8.898 1.00 45.19 171 PHE A O 1
ATOM 1435 N N . SER A 1 172 ? 6.987 -9.926 6.881 1.00 41.94 172 SER A N 1
ATOM 1436 C CA . SER A 1 172 ? 5.833 -10.555 6.201 1.00 41.94 172 SER A CA 1
ATOM 1437 C C . SER A 1 172 ? 5.899 -12.092 6.114 1.00 41.94 172 SER A C 1
ATOM 1439 O O . SER A 1 172 ? 4.926 -12.732 5.727 1.00 41.94 172 SER A O 1
ATOM 1441 N N . ARG A 1 173 ? 7.038 -12.696 6.487 1.00 42.09 173 ARG A N 1
ATOM 1442 C CA . ARG A 1 173 ? 7.230 -14.152 6.602 1.00 42.09 173 ARG A CA 1
ATOM 1443 C C . ARG A 1 173 ? 7.126 -14.688 8.037 1.00 42.09 173 ARG A C 1
ATOM 1445 O O . ARG A 1 173 ? 7.323 -15.881 8.230 1.00 42.09 173 ARG A O 1
ATOM 1452 N N . VAL A 1 174 ? 6.790 -13.845 9.017 1.00 39.81 174 VAL A N 1
ATOM 1453 C CA . VAL A 1 174 ? 6.539 -14.250 10.418 1.00 39.81 174 VAL A CA 1
ATOM 1454 C C . VAL A 1 174 ? 5.059 -14.051 10.774 1.00 39.81 174 VAL A C 1
ATOM 1456 O O . VAL A 1 174 ? 4.705 -13.586 11.849 1.00 39.81 174 VAL A O 1
ATOM 1459 N N . ALA A 1 175 ? 4.183 -14.386 9.829 1.00 37.88 175 ALA A N 1
ATOM 1460 C CA . ALA A 1 175 ? 2.770 -14.623 10.087 1.00 37.88 175 ALA A CA 1
ATOM 1461 C C . ALA A 1 175 ? 2.459 -16.078 9.706 1.00 37.88 175 ALA A C 1
ATOM 1463 O O . ALA A 1 175 ? 1.965 -16.353 8.613 1.00 37.88 175 ALA A O 1
ATOM 1464 N N . ILE A 1 176 ? 2.842 -16.994 10.597 1.00 34.81 176 ILE A N 1
ATOM 1465 C CA . ILE A 1 176 ? 2.195 -18.292 10.824 1.00 34.81 176 ILE A CA 1
ATOM 1466 C C . ILE A 1 176 ? 2.045 -18.410 12.335 1.00 34.81 176 ILE A C 1
ATOM 1468 O O . ILE A 1 176 ? 3.062 -18.152 13.020 1.00 34.81 176 ILE A O 1
#

Solvent-accessible surface area (backbone atoms only — not comparable to full-atom values): 10440 Å² total; per-residue (Å²): 142,87,82,50,74,66,59,55,48,49,59,48,40,53,74,77,31,69,70,57,35,49,51,52,51,52,51,54,51,50,52,53,51,52,50,51,54,50,54,49,52,52,52,51,48,54,52,48,52,54,50,51,53,51,53,52,47,60,71,72,50,74,84,72,64,55,62,58,55,48,46,47,63,55,58,74,49,98,46,67,57,57,55,54,50,74,68,72,51,62,45,68,38,49,91,85,43,57,71,58,50,74,34,58,20,85,80,84,71,43,68,48,51,75,71,41,51,29,24,60,45,98,46,98,80,46,53,61,31,39,38,69,58,47,54,55,47,49,74,78,42,66,44,41,92,86,78,59,49,52,60,84,77,58,77,79,74,60,71,66,58,58,53,56,56,53,51,52,59,64,54,71,74,71,79,125

Sequence (176 aa):
MGDNKAEWLHNHMMLINKEYQQRWYDEKRLAREQARIQAQKELEAIRFEALVREEEWRQTVHYGNDLERMWERVTSASPRYIARFRLNNHHQVTSFQTDVLASTCSVCLEKFEIGQTYACWPCEGQHMFHYACMLDVLRAKNTCPLCRHSVEAASLPDRDIVLRLMLQRLFSRVAI

Mean predicted aligned error: 17.61 Å

pLDDT: mean 72.29, std 20.16, range [34.81, 96.94]

Radius of gyration: 28.59 Å; Cα contacts (8 Å, |Δi|>4): 122; chains: 1; bounding box: 70×33×74 Å

Nearest PDB structures (foldseek):
  7bvw-assembly1_A  TM=8.440E-01  e=3.314E-06  Arabidopsis thaliana
  7bvw-assembly2_B  TM=8.541E-01  e=6.079E-06  Arabidopsis thaliana
  4v3k-assembly1_F  TM=8.758E-01  e=2.477E-04  Homo sapiens
  4v3k-assembly2_C  TM=8.172E-01  e=1.653E-04  Homo sapiens
  2l0b-assembly1_A  TM=8.177E-01  e=3.711E-04  Homo sapiens

Foldseek 3Di:
DCDDVVVVVLVVCCVPPPVSVVVVVVVVVVVVVVVVVVVVVVVVVVVVVVVVVVVVVVVPDPPDDVCVVVVCVCPVDLCVVLVVLVQPFKDFDAPVCVVQQVDAAPQVRHGDDGRFIKGFQPDPVRDIHGSVSVSVCSVPAQADPPPRDGPVPDDDPDPVVVVVRVVVVVVVVPPD